Protein AF-A0AAV1K823-F1 (afdb_monomer_lite)

Radius of gyration: 48.51 Å; chains: 1; bounding box: 87×132×98 Å

Sequence (272 aa):
MAAEVGTSPSTMAQLQSVQKVMAMPTVEAAVGQVNAFYIRVKGAHSLLEWALSTAEASVSFAAAKAAPYVSSPLAAGDAKMAAAIDELGRRVPLVNEQPKVIVETTKQAVMSRLSPHINKVFAARAAAGQRVQSLKELSWAKANALLSTAYGQKALHGVDMGASYAMKLLDQYLPPVEPQEQTGEVVSASDDPALHTVQTVGRLSAVAARRVWANLASKINQLRKSDVRRYITALLAAVHLTKMTNEQQEQENESKEPNPAEPAPNANQAPA

Foldseek 3Di:
DDDPPDDDPDFAPPLLLVVVQCLQPVSVVVVVVVVVVVVVQLPPDPVSVVVVVVVVVVVVVVSNVCRVVCRVVSNVVSVVSNVVVVVVCVVCVVRRDDPVVVVVVVVVVCCVVVVVVVVVVVVVVVVVVVVVVVCVVVVQVVLQVQLPDPVNVVVLVVLLVVLVVLVVVCCVPQNDPDDDDDPDDQDDCVPGVVSNSCVSVVVSVVVSVVSVVVSVVVVVVVVVVVVVVVVVVVVVVVVVVVVVVVVVVVVVVVVDDDDDDDDDDDDDDDDD

Organism: NCBI:txid213953

Secondary structure (DSSP, 8-state):
----------SS---HHHHHHHTSHHHHHHHHHHHHHHHHHHTT-HHHHHHHHHHHHHHHHHHHHHHHHHHHHHHHHHHHHHHHHHHHHHH-GGGTS-HHHHHHHHHHHHHHHHHHHHHHHHHHHHHHHHHHHHHHHHHHHHHHHHHTSHHHHHHHHHHHHHHHHHHHHHHHHS--SS------PPPPTTT-HHHHHHHHHHHHHHHHHHHHHHHHHHHHHHHHHHHHHHHHHHHHHHHHHHHHHHHHHHHHHHT-PPPP------------

pLDDT: mean 74.17, std 16.14, range [27.39, 92.81]

InterPro domains:
  IPR004279 Perilipin [PF03036] (14-250)

Structure (mmCIF, N/CA/C/O backbone):
data_AF-A0AAV1K823-F1
#
_entry.id   AF-A0AAV1K823-F1
#
loop_
_atom_site.group_PDB
_atom_site.id
_atom_site.type_symbol
_atom_site.label_atom_id
_atom_site.label_alt_id
_atom_site.label_comp_id
_atom_site.label_asym_id
_atom_site.label_entity_id
_atom_site.label_seq_id
_atom_site.pdbx_PDB_ins_code
_atom_site.Cartn_x
_atom_site.Cartn_y
_atom_site.Cartn_z
_atom_site.occupancy
_atom_site.B_iso_or_equiv
_atom_site.auth_seq_id
_atom_site.auth_comp_id
_atom_site.auth_asym_id
_atom_site.auth_atom_id
_atom_site.pdbx_PDB_model_num
ATOM 1 N N . MET A 1 1 ? -62.533 10.270 37.716 1.00 31.81 1 MET A N 1
ATOM 2 C CA . MET A 1 1 ? -62.181 10.360 39.147 1.00 31.81 1 MET A CA 1
ATOM 3 C C . MET A 1 1 ? -60.815 9.726 39.306 1.00 31.81 1 MET A C 1
ATOM 5 O O . MET A 1 1 ? -60.676 8.542 39.036 1.00 31.81 1 MET A O 1
ATOM 9 N N . ALA A 1 2 ? -59.811 10.559 39.567 1.00 29.69 2 ALA A N 1
ATOM 10 C CA . ALA A 1 2 ? -58.408 10.184 39.658 1.00 29.69 2 ALA A CA 1
ATOM 11 C C . ALA A 1 2 ? -58.138 9.531 41.019 1.00 29.69 2 ALA A C 1
ATOM 13 O O . ALA A 1 2 ? -58.441 10.127 42.050 1.00 29.69 2 ALA A O 1
ATOM 14 N N . ALA A 1 3 ? -57.604 8.312 41.015 1.00 29.36 3 ALA A N 1
ATOM 15 C CA . ALA A 1 3 ? -57.050 7.688 42.207 1.00 29.36 3 ALA A CA 1
ATOM 16 C C . ALA A 1 3 ? -55.550 7.992 42.224 1.00 29.36 3 ALA A C 1
ATOM 18 O O . ALA A 1 3 ? -54.756 7.326 41.563 1.00 29.36 3 ALA A O 1
ATOM 19 N N . GLU A 1 4 ? -55.190 9.057 42.935 1.00 29.31 4 GLU A N 1
ATOM 20 C CA . GLU A 1 4 ? -53.811 9.346 43.299 1.00 29.31 4 GLU A CA 1
ATOM 21 C C . GLU A 1 4 ? -53.321 8.261 44.263 1.00 29.31 4 GLU A C 1
ATOM 23 O O . GLU A 1 4 ? -53.718 8.206 45.427 1.00 29.31 4 GLU A O 1
ATOM 28 N N . VAL A 1 5 ? -52.470 7.362 43.771 1.00 34.75 5 VAL A N 1
ATOM 29 C CA . VAL A 1 5 ? -51.706 6.456 44.629 1.00 34.75 5 VAL A CA 1
ATOM 30 C C . VAL A 1 5 ? -50.485 7.234 45.091 1.00 34.75 5 VAL A C 1
ATOM 32 O O . VAL A 1 5 ? -49.472 7.318 44.398 1.00 34.75 5 VAL A O 1
ATOM 35 N N . GLY A 1 6 ? -50.634 7.857 46.259 1.00 27.39 6 GLY A N 1
ATOM 36 C CA . GLY A 1 6 ? -49.557 8.505 46.984 1.00 27.39 6 GLY A CA 1
ATOM 37 C C . GLY A 1 6 ? -48.389 7.543 47.173 1.00 27.39 6 GLY A C 1
ATOM 38 O O . GLY A 1 6 ? -48.482 6.541 47.879 1.00 27.39 6 GLY A O 1
ATOM 39 N N . THR A 1 7 ? -47.274 7.874 46.534 1.00 35.28 7 THR A N 1
ATOM 40 C CA . THR A 1 7 ? -45.948 7.351 46.838 1.00 35.28 7 THR A CA 1
ATOM 41 C C . THR A 1 7 ? -45.608 7.704 48.281 1.00 35.28 7 THR A C 1
ATOM 43 O O . THR A 1 7 ? -45.303 8.857 48.577 1.00 35.28 7 THR A O 1
ATOM 46 N N . SER A 1 8 ? -45.671 6.730 49.184 1.00 29.55 8 SER A N 1
ATOM 47 C CA . SER A 1 8 ? -45.149 6.836 50.544 1.00 29.55 8 SER A CA 1
ATOM 48 C C . SER A 1 8 ? -43.620 6.663 50.525 1.00 29.55 8 SER A C 1
ATOM 50 O O . SER A 1 8 ? -43.125 5.579 50.212 1.00 29.55 8 SER A O 1
ATOM 52 N N . PRO A 1 9 ? -42.824 7.695 50.867 1.00 40.50 9 PRO A N 1
ATOM 53 C CA . PRO A 1 9 ? -41.376 7.591 50.963 1.00 40.50 9 PRO A CA 1
ATOM 54 C C . PRO A 1 9 ? -41.000 7.254 52.410 1.00 40.50 9 PRO A C 1
ATOM 56 O O . PRO A 1 9 ? -40.507 8.102 53.147 1.00 40.50 9 PRO A O 1
ATOM 59 N N . SER A 1 10 ? -41.316 6.054 52.896 1.00 43.44 10 SER A N 1
ATOM 60 C CA . SER A 1 10 ? -40.960 5.659 54.269 1.00 43.44 10 SER A CA 1
ATOM 61 C C . SER A 1 10 ? -41.015 4.140 54.406 1.00 43.44 10 SER A C 1
ATOM 63 O O . SER A 1 10 ? -42.117 3.609 54.408 1.00 43.44 10 SER A O 1
ATOM 65 N N . THR A 1 11 ? -39.860 3.457 54.492 1.00 38.88 11 THR A N 1
ATOM 66 C CA . THR A 1 11 ? -39.616 2.091 55.068 1.00 38.88 11 THR A CA 1
ATOM 67 C C . THR A 1 11 ? -38.475 1.297 54.403 1.00 38.88 11 THR A C 1
ATOM 69 O O . THR A 1 11 ? -38.389 0.079 54.507 1.00 38.88 11 THR A O 1
ATOM 72 N N . MET A 1 12 ? -37.490 1.974 53.829 1.00 41.66 12 MET A N 1
ATOM 73 C CA . MET A 1 12 ? -36.108 1.502 53.908 1.00 41.66 12 MET A CA 1
ATOM 74 C C . MET A 1 12 ? -35.299 2.721 54.314 1.00 41.66 12 MET A C 1
ATOM 76 O O . MET A 1 12 ? -35.500 3.789 53.738 1.00 41.66 12 MET A O 1
ATOM 80 N N . ALA A 1 13 ? -34.446 2.603 55.332 1.00 46.41 13 ALA A N 1
ATOM 81 C CA . ALA A 1 13 ? -33.392 3.587 55.540 1.00 46.41 13 ALA A CA 1
ATOM 82 C C . ALA A 1 13 ? -32.738 3.804 54.170 1.00 46.41 13 ALA A C 1
ATOM 84 O O . ALA A 1 13 ? -32.242 2.844 53.583 1.00 46.41 13 ALA A O 1
ATOM 85 N N . GLN A 1 14 ? -32.906 4.999 53.601 1.00 52.09 14 GLN A N 1
ATOM 86 C CA . GLN A 1 14 ? -32.512 5.293 52.230 1.00 52.09 14 GLN A CA 1
ATOM 87 C C . GLN A 1 14 ? -31.013 5.049 52.126 1.00 52.09 14 GLN A C 1
ATOM 89 O O . GLN A 1 14 ? -30.214 5.814 52.659 1.00 52.09 14 GLN A O 1
ATOM 94 N N . LEU A 1 15 ? -30.661 3.930 51.500 1.00 61.44 15 LEU A N 1
ATOM 95 C CA . LEU A 1 15 ? -29.287 3.526 51.287 1.00 61.44 15 LEU A CA 1
ATOM 96 C C . LEU A 1 15 ? -28.660 4.566 50.363 1.00 61.44 15 LEU A C 1
ATOM 98 O O . LEU A 1 15 ? -28.998 4.651 49.179 1.00 61.44 15 LEU A O 1
ATOM 102 N N . GLN A 1 16 ? -27.787 5.397 50.921 1.00 63.28 16 GLN A N 1
ATOM 103 C CA . GLN A 1 16 ? -27.105 6.464 50.205 1.00 63.28 16 GLN A CA 1
ATOM 104 C C . GLN A 1 16 ? -26.269 5.891 49.060 1.00 63.28 16 GLN A C 1
ATOM 106 O O . GLN A 1 16 ? -26.138 6.544 48.025 1.00 63.28 16 GLN A O 1
ATOM 111 N N . SER A 1 17 ? -25.755 4.661 49.191 1.00 62.78 17 SER A N 1
ATOM 112 C CA . SER A 1 17 ? -25.052 3.987 48.097 1.00 62.78 17 SER A CA 1
ATOM 113 C C . SER A 1 17 ? -25.981 3.670 46.928 1.00 62.78 17 SER A C 1
ATOM 115 O O . SER A 1 17 ? -25.618 3.926 45.785 1.00 62.78 17 SER A O 1
ATOM 117 N N . VAL A 1 18 ? -27.202 3.198 47.192 1.00 67.38 18 VAL A N 1
ATOM 118 C CA . VAL A 1 18 ? -28.186 2.876 46.149 1.00 67.38 18 VAL A CA 1
ATOM 119 C C . VAL A 1 18 ? -28.669 4.150 45.469 1.00 67.38 18 VAL A C 1
ATOM 121 O O . VAL A 1 18 ? -28.758 4.189 44.248 1.00 67.38 18 VAL A O 1
ATOM 124 N N . GLN A 1 19 ? -28.909 5.221 46.226 1.00 70.94 19 GLN A N 1
ATOM 125 C CA . GLN A 1 19 ? -29.300 6.508 45.652 1.00 70.94 19 GLN A CA 1
ATOM 126 C C . GLN A 1 19 ? -28.187 7.112 44.782 1.00 70.94 19 GLN A C 1
ATOM 128 O O . GLN A 1 19 ? -28.465 7.617 43.697 1.00 70.94 19 GLN A O 1
ATOM 133 N N . LYS A 1 20 ? -26.922 7.006 45.209 1.00 68.25 20 LYS A N 1
ATOM 134 C CA . LYS A 1 20 ? -25.762 7.439 44.414 1.00 68.25 20 LYS A CA 1
ATOM 135 C C . LYS A 1 20 ? -25.540 6.578 43.172 1.00 68.25 20 LYS A C 1
ATOM 137 O O . LYS A 1 20 ? -25.229 7.114 42.116 1.00 68.25 20 LYS A O 1
ATOM 142 N N . VAL A 1 21 ? -25.721 5.264 43.279 1.00 68.25 21 VAL A N 1
ATOM 143 C CA . VAL A 1 21 ? -25.611 4.324 42.153 1.00 68.25 21 VAL A CA 1
ATOM 144 C C . VAL A 1 21 ? -26.723 4.566 41.139 1.00 68.25 21 VAL A C 1
ATOM 146 O O . VAL A 1 21 ? -26.451 4.603 39.949 1.00 68.25 21 VAL A O 1
ATOM 149 N N . MET A 1 22 ? -27.950 4.815 41.592 1.00 65.50 22 MET A N 1
ATOM 150 C CA . MET A 1 22 ? -29.078 5.161 40.721 1.00 65.50 22 MET A CA 1
ATOM 151 C C . MET A 1 22 ? -28.921 6.543 40.076 1.00 65.50 22 MET A C 1
ATOM 153 O O . MET A 1 22 ? -29.434 6.752 38.986 1.00 65.50 22 MET A O 1
ATOM 157 N N . ALA A 1 23 ? -28.185 7.465 40.707 1.00 70.62 23 ALA A N 1
ATOM 158 C CA . ALA A 1 23 ? -27.834 8.760 40.122 1.00 70.62 23 ALA A CA 1
ATOM 159 C C . ALA A 1 23 ? -26.735 8.672 39.042 1.00 70.62 23 ALA A C 1
ATOM 161 O O . ALA A 1 23 ? -26.457 9.670 38.377 1.00 70.62 23 ALA A O 1
ATOM 162 N N . MET A 1 24 ? -26.100 7.506 38.848 1.00 72.56 24 MET A N 1
ATOM 163 C CA . MET A 1 24 ? -25.187 7.292 37.725 1.00 72.56 24 MET A CA 1
ATOM 164 C C . MET A 1 24 ? -25.999 7.081 36.434 1.00 72.56 24 MET A C 1
ATOM 166 O O . MET A 1 24 ? -26.773 6.122 36.364 1.00 72.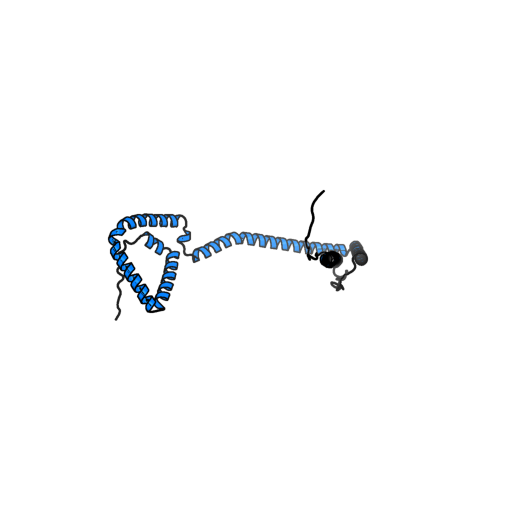56 24 MET A O 1
ATOM 170 N 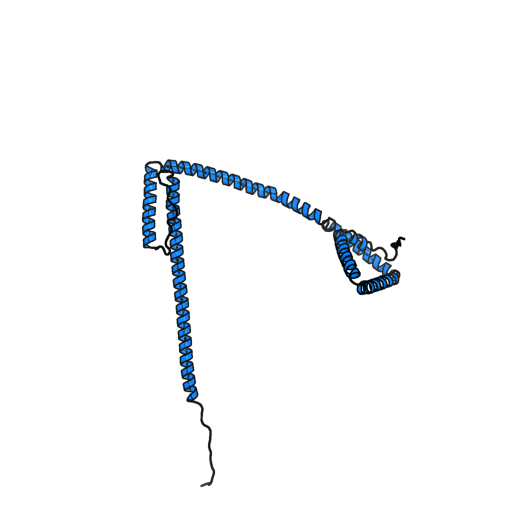N . PRO A 1 25 ? -25.793 7.892 35.375 1.00 71.12 25 PRO A N 1
ATOM 171 C CA . PRO A 1 25 ? -26.618 7.844 34.160 1.00 71.12 25 PRO A CA 1
ATOM 172 C C . PRO A 1 25 ? -26.645 6.476 33.460 1.00 71.12 25 PRO A C 1
ATOM 174 O O . PRO A 1 25 ? -27.624 6.106 32.813 1.00 71.12 25 PRO A O 1
ATOM 177 N N . THR A 1 26 ? -25.566 5.701 33.571 1.00 72.31 26 THR A N 1
ATOM 178 C CA . THR A 1 26 ? -25.460 4.336 33.032 1.00 72.31 26 THR A CA 1
ATOM 179 C C . THR A 1 26 ? -26.336 3.341 33.781 1.00 72.31 26 THR A C 1
ATOM 181 O O . THR A 1 26 ? -26.950 2.472 33.160 1.00 72.31 26 THR A O 1
ATOM 184 N N . VAL A 1 27 ? -26.413 3.469 35.102 1.00 76.94 27 VAL A N 1
ATOM 185 C CA . VAL A 1 27 ? -27.225 2.590 35.943 1.00 76.94 27 VAL A CA 1
ATOM 186 C C . VAL A 1 27 ? -28.695 2.965 35.828 1.00 76.94 27 VAL A C 1
ATOM 188 O O . VAL A 1 27 ? -29.525 2.076 35.674 1.00 76.94 27 VAL A O 1
ATOM 191 N N . GLU A 1 28 ? -29.017 4.258 35.799 1.00 77.88 28 GLU A N 1
ATOM 192 C CA . GLU A 1 28 ? -30.377 4.740 35.551 1.00 77.88 28 GLU A CA 1
ATOM 193 C C . GLU A 1 28 ? -30.926 4.207 34.218 1.00 77.88 28 GLU A C 1
ATOM 195 O O . GLU A 1 28 ? -32.025 3.651 34.165 1.00 77.88 28 GLU A O 1
ATOM 200 N N . ALA A 1 29 ? -30.130 4.284 33.144 1.00 74.62 29 ALA A N 1
ATOM 201 C CA . ALA A 1 29 ? -30.513 3.755 31.838 1.00 74.62 29 ALA A CA 1
ATOM 202 C C . ALA A 1 29 ? -30.709 2.227 31.853 1.00 74.62 29 ALA A C 1
ATOM 204 O O . ALA A 1 29 ? -31.668 1.725 31.262 1.00 74.62 29 ALA A O 1
ATOM 205 N N . ALA A 1 30 ? -29.834 1.484 32.537 1.00 77.12 30 ALA A N 1
ATOM 206 C CA . ALA A 1 30 ? -29.940 0.030 32.652 1.00 77.12 30 ALA A CA 1
ATOM 207 C C . ALA A 1 30 ? -31.171 -0.395 33.470 1.00 77.12 30 ALA A C 1
ATOM 209 O O . ALA A 1 30 ? -31.932 -1.266 33.046 1.00 77.12 30 ALA A O 1
ATOM 210 N N . VAL A 1 31 ? -31.415 0.255 34.609 1.00 80.56 31 VAL A N 1
ATOM 211 C CA . VAL A 1 31 ? -32.584 -0.008 35.456 1.00 80.56 31 VAL A CA 1
ATOM 212 C C . VAL A 1 31 ? -33.872 0.370 34.730 1.00 80.56 31 VAL A C 1
ATOM 214 O O . VAL A 1 31 ? -34.831 -0.399 34.760 1.00 80.56 31 VAL A O 1
ATOM 217 N N . GLY A 1 32 ? -33.889 1.486 33.998 1.00 81.81 32 GLY A N 1
ATOM 218 C CA . GLY A 1 32 ? -35.019 1.875 33.155 1.00 81.81 32 GLY A CA 1
ATOM 219 C C . GLY A 1 32 ? -35.345 0.838 32.075 1.00 81.81 32 GLY A C 1
ATOM 220 O O . GLY A 1 32 ? -36.515 0.513 31.868 1.00 81.81 32 GLY A O 1
ATOM 221 N N . GLN A 1 33 ? -34.330 0.257 31.425 1.00 83.12 33 GLN A N 1
ATOM 222 C CA . GLN A 1 33 ? -34.517 -0.803 30.424 1.00 83.12 33 GLN A CA 1
ATOM 223 C C . GLN A 1 33 ? -35.077 -2.092 31.033 1.00 83.12 33 GLN A C 1
ATOM 225 O O . GLN A 1 33 ? -36.007 -2.682 30.478 1.00 83.12 33 GLN A O 1
ATOM 230 N N . VAL A 1 34 ? -34.546 -2.510 32.185 1.00 82.06 34 VAL A N 1
ATOM 231 C CA . VAL A 1 34 ? -35.026 -3.701 32.898 1.00 82.06 34 VAL A CA 1
ATOM 232 C C . VAL A 1 34 ? -36.450 -3.488 33.406 1.00 82.06 34 VAL A C 1
ATOM 234 O O . VAL A 1 34 ? -37.286 -4.369 33.231 1.00 82.06 34 VAL A O 1
ATOM 237 N N . ASN A 1 35 ? -36.766 -2.310 33.945 1.00 83.19 35 ASN A N 1
ATOM 238 C CA . ASN A 1 35 ? -38.113 -1.969 34.394 1.00 83.19 35 ASN A CA 1
ATOM 239 C C . ASN A 1 35 ? -39.117 -1.951 33.229 1.00 83.19 35 ASN A C 1
ATOM 241 O O . ASN A 1 35 ? -40.206 -2.508 33.335 1.00 83.19 35 ASN A O 1
ATOM 245 N N . ALA A 1 36 ? -38.744 -1.383 32.079 1.00 83.00 36 ALA A N 1
ATOM 246 C CA . ALA A 1 36 ? -39.594 -1.388 30.890 1.00 83.00 36 ALA A CA 1
ATOM 247 C C . ALA A 1 36 ? -39.848 -2.810 30.359 1.00 83.00 36 ALA A C 1
ATOM 249 O O . ALA A 1 36 ? -40.960 -3.127 29.933 1.00 83.00 36 ALA A O 1
ATOM 250 N N . PHE A 1 37 ? -38.834 -3.681 30.393 1.00 85.06 37 PHE A N 1
ATOM 251 C CA . PHE A 1 37 ? -38.991 -5.088 30.027 1.00 85.06 37 PHE A CA 1
ATOM 252 C C . PHE A 1 37 ? -39.869 -5.835 31.033 1.00 85.06 37 PHE A C 1
ATOM 254 O O . PHE A 1 37 ? -40.771 -6.569 30.639 1.00 85.06 37 PHE A O 1
ATOM 261 N N . TYR A 1 38 ? -39.655 -5.591 32.322 1.00 83.94 38 TYR A N 1
ATOM 262 C CA . TYR A 1 38 ? -40.430 -6.178 33.402 1.00 83.94 38 TYR A CA 1
ATOM 263 C C . TYR A 1 38 ? -41.916 -5.811 33.311 1.00 83.94 38 TYR A C 1
ATOM 265 O O . TYR A 1 38 ? -42.761 -6.703 33.299 1.00 83.94 38 TYR A O 1
ATOM 273 N N . ILE A 1 39 ? -42.242 -4.525 33.136 1.00 83.44 39 ILE A N 1
ATOM 274 C CA . ILE A 1 39 ? -43.623 -4.053 32.941 1.00 83.44 39 ILE A CA 1
ATOM 275 C C . ILE A 1 39 ? -44.243 -4.688 31.689 1.00 83.44 39 ILE A C 1
ATOM 277 O O . ILE A 1 39 ? -45.403 -5.097 31.716 1.00 83.44 39 ILE A O 1
ATOM 281 N N . ARG A 1 40 ? -43.471 -4.839 30.604 1.00 85.94 40 ARG A N 1
ATOM 282 C CA . ARG A 1 40 ? -43.940 -5.490 29.371 1.00 85.94 40 ARG A CA 1
ATOM 283 C C . ARG A 1 40 ? -44.261 -6.974 29.576 1.00 85.94 40 ARG A C 1
ATOM 285 O O . ARG A 1 40 ? -45.266 -7.441 29.055 1.00 85.94 40 ARG A O 1
ATOM 292 N N . VAL A 1 41 ? -43.428 -7.704 30.319 1.00 84.69 41 VAL A N 1
ATOM 293 C CA . VAL A 1 41 ? -43.645 -9.130 30.626 1.00 84.69 41 VAL A CA 1
ATOM 294 C C . VAL A 1 41 ? -44.814 -9.309 31.595 1.00 84.69 41 VAL A C 1
ATOM 296 O O . VAL A 1 41 ? -45.655 -10.179 31.384 1.00 84.69 41 VAL A O 1
ATOM 299 N N . LYS A 1 42 ? -44.908 -8.453 32.617 1.00 84.19 42 LYS A N 1
ATOM 300 C CA . LYS A 1 42 ? -46.007 -8.456 33.587 1.00 84.19 42 LYS A CA 1
ATOM 301 C C . LYS A 1 42 ? -47.353 -8.160 32.916 1.00 84.19 42 LYS A C 1
ATOM 303 O O . LYS A 1 42 ? -48.324 -8.846 33.203 1.00 84.19 42 LYS A O 1
ATOM 308 N N . GLY A 1 43 ? -47.398 -7.208 31.980 1.00 79.12 43 GLY A N 1
ATOM 309 C CA . GLY A 1 43 ? -48.614 -6.818 31.255 1.00 79.12 43 GLY A CA 1
ATOM 310 C C . GLY A 1 43 ? -49.017 -7.721 30.079 1.00 79.12 43 GLY A C 1
ATOM 311 O O . GLY A 1 43 ? -50.031 -7.453 29.442 1.00 79.12 43 GLY A O 1
ATOM 312 N N . ALA A 1 44 ? -48.249 -8.768 29.755 1.00 83.44 44 ALA A N 1
ATOM 313 C CA . ALA A 1 44 ? -48.546 -9.642 28.615 1.00 83.44 44 ALA A CA 1
ATOM 314 C C . ALA A 1 44 ? -49.671 -10.658 28.899 1.00 83.44 44 ALA A C 1
ATOM 316 O O . ALA A 1 44 ? -50.418 -11.017 27.989 1.00 83.44 44 ALA A O 1
ATOM 317 N N . HIS A 1 45 ? -49.809 -11.120 30.148 1.00 83.50 45 HIS A N 1
ATOM 318 C CA . HIS A 1 45 ? -50.830 -12.093 30.551 1.00 83.50 45 HIS A CA 1
ATOM 319 C C . HIS A 1 45 ? -51.344 -11.814 31.971 1.00 83.50 45 HIS A C 1
ATOM 321 O O . HIS A 1 45 ? -50.550 -11.639 32.892 1.00 83.50 45 HIS A O 1
ATOM 327 N N . SER A 1 46 ? -52.663 -11.886 32.177 1.00 84.31 46 SER A N 1
ATOM 328 C CA . SER A 1 46 ? -53.314 -11.624 33.476 1.00 84.31 46 SER A CA 1
ATOM 329 C C . SER A 1 46 ? -52.874 -12.571 34.604 1.00 84.31 46 SER A C 1
ATOM 331 O O . SER A 1 46 ? -52.839 -12.181 35.769 1.00 84.31 46 SER A O 1
ATOM 333 N N . LEU A 1 47 ? -52.486 -13.810 34.275 1.00 85.12 47 LEU A N 1
ATOM 334 C CA . LEU A 1 47 ? -51.926 -14.765 35.241 1.00 85.12 47 LEU A CA 1
ATOM 335 C C . LEU A 1 47 ? -50.514 -14.374 35.704 1.00 85.12 47 LEU A C 1
ATOM 337 O O . LEU A 1 47 ? -50.196 -14.523 36.883 1.00 85.12 47 LEU A O 1
ATOM 341 N N . LEU A 1 48 ? -49.674 -13.863 34.793 1.00 83.94 48 LEU A N 1
ATOM 342 C CA . LEU A 1 48 ? -48.335 -13.367 35.128 1.00 83.94 48 LEU A CA 1
ATOM 343 C C . LEU A 1 48 ? -48.427 -12.084 35.945 1.00 83.94 48 LEU A C 1
ATOM 345 O O . LEU A 1 48 ? -47.697 -11.945 36.920 1.00 83.94 48 LEU A O 1
ATOM 349 N N . GLU A 1 49 ? -49.352 -11.191 35.596 1.00 88.75 49 GLU A N 1
ATOM 350 C CA . GLU A 1 49 ? -49.636 -9.989 36.373 1.00 88.75 49 GLU A CA 1
ATOM 351 C C . GLU A 1 49 ? -50.018 -10.333 37.814 1.00 88.75 49 GLU A C 1
ATOM 353 O O . GLU A 1 49 ? -49.421 -9.795 38.746 1.00 88.75 49 GLU A O 1
ATOM 358 N N . TRP A 1 50 ? -50.935 -11.286 38.009 1.00 88.94 50 TRP A N 1
ATOM 359 C CA . TRP A 1 50 ? -51.336 -11.740 39.340 1.00 88.94 50 TRP A CA 1
ATOM 360 C C . TRP A 1 50 ? -50.182 -12.396 40.111 1.00 88.94 50 TRP A C 1
ATOM 362 O O . TRP A 1 50 ? -49.944 -12.047 41.269 1.00 88.94 50 TRP A O 1
ATOM 372 N N . ALA A 1 51 ? -49.432 -13.309 39.484 1.00 89.12 51 ALA A N 1
ATOM 373 C CA . ALA A 1 51 ? -48.332 -14.019 40.138 1.00 89.12 51 ALA A CA 1
ATOM 374 C C . ALA A 1 51 ? -47.180 -13.073 40.524 1.00 89.12 51 ALA A C 1
ATOM 376 O O . ALA A 1 51 ? -46.731 -13.096 41.671 1.00 89.12 51 ALA A O 1
ATOM 377 N N . LEU A 1 52 ? -46.738 -12.200 39.608 1.00 85.81 52 LEU A N 1
ATOM 378 C CA . LEU A 1 52 ? -45.698 -11.200 39.885 1.00 85.81 52 LEU A CA 1
ATOM 379 C C . LEU A 1 52 ? -46.187 -10.144 40.875 1.00 85.81 52 LEU A C 1
ATOM 381 O O . LEU A 1 52 ? -45.432 -9.771 41.763 1.00 85.81 52 LEU A O 1
ATOM 385 N N . SER A 1 53 ? -47.440 -9.687 40.783 1.00 86.12 53 SER A N 1
ATOM 386 C CA . SER A 1 53 ? -47.985 -8.725 41.748 1.00 86.12 53 SER A CA 1
ATOM 387 C C . SER A 1 53 ? -48.108 -9.326 43.150 1.00 86.12 53 SER A C 1
ATOM 389 O O . SER A 1 53 ? -47.872 -8.633 44.136 1.00 86.12 53 SER A O 1
ATOM 391 N N . THR A 1 54 ? -48.438 -10.614 43.258 1.00 88.88 54 THR A N 1
ATOM 392 C CA . THR A 1 54 ? -48.483 -11.324 44.545 1.00 88.88 54 THR A CA 1
ATOM 393 C C . THR A 1 54 ? -47.073 -11.545 45.094 1.00 88.88 54 THR A C 1
ATOM 395 O O . THR A 1 54 ? -46.841 -11.372 46.291 1.00 88.88 54 THR A O 1
ATOM 398 N N . ALA A 1 55 ? -46.103 -11.854 44.229 1.00 88.12 55 ALA A N 1
ATOM 399 C CA . ALA A 1 55 ? -44.700 -11.951 44.614 1.00 88.12 55 ALA A CA 1
ATOM 400 C C . ALA A 1 55 ? -44.152 -10.595 45.095 1.00 88.12 55 ALA A C 1
ATOM 402 O O . ALA A 1 55 ? -43.587 -10.525 46.184 1.00 88.12 55 ALA A O 1
ATOM 403 N N . GLU A 1 56 ? -44.392 -9.505 44.361 1.00 88.25 56 GLU A N 1
ATOM 404 C CA . GLU A 1 56 ? -44.050 -8.134 44.768 1.00 88.25 56 GLU A CA 1
ATOM 405 C C . GLU A 1 56 ? -44.691 -7.757 46.111 1.00 88.25 56 GLU A C 1
ATOM 407 O O . GLU A 1 56 ? -44.021 -7.201 46.985 1.00 88.25 56 GLU A O 1
ATOM 412 N N . ALA A 1 57 ? -45.967 -8.098 46.317 1.00 85.31 57 ALA A N 1
ATOM 413 C CA . ALA A 1 57 ? -46.664 -7.876 47.582 1.00 85.31 57 ALA A CA 1
ATOM 414 C C . ALA A 1 57 ? -46.033 -8.683 48.731 1.00 85.31 57 ALA A C 1
ATOM 416 O O . ALA A 1 57 ? -45.844 -8.163 49.828 1.00 85.31 57 ALA A O 1
ATOM 417 N N . SER A 1 58 ? -45.637 -9.935 48.481 1.00 85.25 58 SER A N 1
ATOM 418 C CA . SER A 1 58 ? -44.967 -10.768 49.488 1.00 85.25 58 SER A CA 1
ATOM 419 C C . SER A 1 58 ? -43.572 -10.246 49.851 1.00 85.25 58 SER A C 1
ATOM 421 O O . SER A 1 58 ? -43.200 -10.247 51.024 1.00 85.25 58 SER A O 1
ATOM 423 N N . VAL A 1 59 ? -42.825 -9.734 48.867 1.00 85.31 59 VAL A N 1
ATOM 424 C CA . VAL A 1 59 ? -41.488 -9.162 49.054 1.00 85.31 59 VAL A CA 1
ATOM 425 C C . VAL A 1 59 ? -41.572 -7.823 49.778 1.00 85.31 59 VAL A C 1
ATOM 427 O O . VAL A 1 59 ? -40.833 -7.612 50.735 1.00 85.31 59 VAL A O 1
ATOM 430 N N . SER A 1 60 ? -42.486 -6.936 49.380 1.00 81.75 60 SER A N 1
ATOM 431 C CA . SER A 1 60 ? -42.700 -5.649 50.060 1.00 81.75 60 SER A CA 1
ATOM 432 C C . SER A 1 60 ? -43.182 -5.839 51.500 1.00 81.75 60 SER A C 1
ATOM 434 O O . SER A 1 60 ? -42.698 -5.159 52.403 1.00 81.75 60 SER A O 1
ATOM 436 N N . PHE A 1 61 ? -44.046 -6.826 51.752 1.00 82.50 61 PHE A N 1
ATOM 437 C CA . PHE A 1 61 ? -44.483 -7.178 53.102 1.00 82.50 61 PHE A CA 1
ATOM 438 C C . PHE A 1 61 ? -43.350 -7.768 53.957 1.00 82.50 61 PHE A C 1
ATOM 440 O O . PHE A 1 61 ? -43.160 -7.367 55.108 1.00 82.50 61 PHE A O 1
ATOM 447 N N . ALA A 1 62 ? -42.556 -8.689 53.401 1.00 83.88 62 ALA A N 1
ATOM 448 C CA . ALA A 1 62 ? -41.388 -9.248 54.080 1.00 83.88 62 ALA A CA 1
ATOM 449 C C . ALA A 1 62 ? -40.328 -8.172 54.370 1.00 83.88 62 ALA A C 1
ATOM 451 O O . ALA A 1 62 ? -39.772 -8.139 55.468 1.00 83.88 62 ALA A O 1
ATOM 452 N N . ALA A 1 63 ? -40.100 -7.255 53.427 1.00 80.44 63 ALA A N 1
ATOM 453 C CA . ALA A 1 63 ? -39.197 -6.122 53.590 1.00 80.44 63 ALA A CA 1
ATOM 454 C C . ALA A 1 63 ? -39.676 -5.168 54.694 1.00 80.44 63 ALA A C 1
ATOM 456 O O . ALA A 1 63 ? -38.886 -4.812 55.566 1.00 80.44 63 ALA A O 1
ATOM 457 N N . ALA A 1 64 ? -40.970 -4.832 54.731 1.00 77.31 64 ALA A N 1
ATOM 458 C CA . ALA A 1 64 ? -41.553 -4.000 55.785 1.00 77.31 64 ALA A CA 1
ATOM 459 C C . ALA A 1 64 ? -41.425 -4.646 57.176 1.00 77.31 64 ALA A C 1
ATOM 461 O O . ALA A 1 64 ? -41.145 -3.963 58.161 1.00 77.31 64 ALA A O 1
ATOM 462 N N . LYS A 1 65 ? -41.571 -5.975 57.261 1.00 80.06 65 LYS A N 1
ATOM 463 C CA . LYS A 1 65 ? -41.437 -6.733 58.515 1.00 80.06 65 LYS A CA 1
ATOM 464 C C . LYS A 1 65 ? -39.981 -6.899 58.968 1.00 80.06 65 LYS A C 1
ATOM 466 O O . LYS A 1 65 ? -39.719 -6.946 60.168 1.00 80.06 65 LYS A O 1
ATOM 471 N N . ALA A 1 66 ? -39.037 -6.975 58.031 1.00 73.25 66 ALA A N 1
ATOM 472 C CA . ALA A 1 66 ? -37.607 -7.084 58.317 1.00 73.25 66 ALA A CA 1
ATOM 473 C C . ALA A 1 66 ? -36.942 -5.724 58.599 1.00 73.25 66 ALA A C 1
ATOM 475 O O . ALA A 1 66 ? -35.946 -5.676 59.320 1.00 73.25 66 ALA 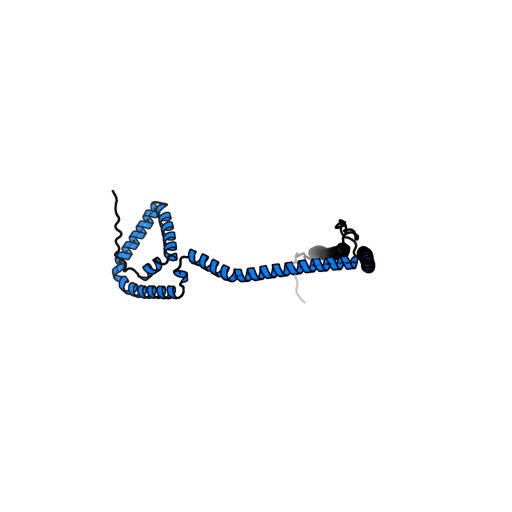A O 1
ATOM 476 N N . ALA A 1 67 ? -37.506 -4.619 58.097 1.00 68.62 67 ALA A N 1
ATOM 477 C CA . ALA A 1 67 ? -36.957 -3.265 58.197 1.00 68.62 67 ALA A CA 1
ATOM 478 C C . ALA A 1 67 ? -36.371 -2.871 59.575 1.00 68.62 67 ALA A C 1
ATOM 480 O O . ALA A 1 67 ? -35.251 -2.350 59.598 1.00 68.62 67 ALA A O 1
ATOM 481 N N . PRO A 1 68 ? -37.030 -3.122 60.727 1.00 70.38 68 PRO A N 1
ATOM 482 C CA . PRO A 1 68 ? -36.488 -2.698 62.020 1.00 70.38 68 PRO A CA 1
ATOM 483 C C . PRO A 1 68 ? -35.275 -3.518 62.492 1.00 70.38 68 PRO A C 1
ATOM 485 O O . PRO A 1 68 ? -34.495 -3.019 63.296 1.00 70.38 68 PRO A O 1
ATOM 488 N N . TYR A 1 69 ? -35.079 -4.742 61.990 1.00 68.75 69 TYR A N 1
ATOM 489 C CA . TYR A 1 69 ? -34.011 -5.641 62.449 1.00 68.75 69 TYR A CA 1
ATOM 490 C C . TYR A 1 69 ? -32.716 -5.514 61.643 1.00 68.75 69 TYR A C 1
ATOM 492 O O . TYR A 1 69 ? -31.638 -5.783 62.168 1.00 68.75 69 TYR A O 1
ATOM 500 N N . VAL A 1 70 ? -32.804 -5.099 60.375 1.00 68.12 70 VAL A N 1
ATOM 501 C CA . VAL A 1 70 ? -31.641 -5.051 59.468 1.00 68.12 70 VAL A CA 1
ATOM 502 C C . VAL A 1 70 ? -31.110 -3.633 59.243 1.00 68.12 70 VAL A C 1
ATOM 504 O O . VAL A 1 70 ? -30.011 -3.474 58.723 1.00 68.12 70 VAL A O 1
ATOM 507 N N . SER A 1 71 ? -31.839 -2.593 59.657 1.00 66.31 71 SER A N 1
ATOM 508 C CA . SER A 1 71 ? -31.501 -1.187 59.378 1.00 66.31 71 SER A CA 1
ATOM 509 C C . SER A 1 71 ? -30.137 -0.742 59.928 1.00 66.31 71 SER A C 1
ATOM 511 O O . SER A 1 71 ? -29.412 -0.026 59.242 1.00 66.31 71 SER A O 1
ATOM 513 N N . SER A 1 72 ? -29.753 -1.197 61.125 1.00 65.31 72 SER A N 1
ATOM 514 C CA . SER A 1 72 ? -28.493 -0.812 61.784 1.00 65.31 72 SER A CA 1
ATOM 515 C C . SER A 1 72 ? -27.227 -1.382 61.106 1.00 65.31 72 SER A C 1
ATOM 517 O O . SER A 1 72 ? -26.364 -0.596 60.702 1.00 65.31 72 SER A O 1
ATOM 519 N N . PRO A 1 73 ? -27.090 -2.710 60.886 1.00 72.12 73 PRO A N 1
ATOM 520 C CA . PRO A 1 73 ? -25.927 -3.255 60.175 1.00 72.12 73 PRO A CA 1
ATOM 521 C C . PRO A 1 73 ? -25.899 -2.862 58.690 1.00 72.12 73 PRO A C 1
ATOM 523 O O . PRO A 1 73 ? -24.821 -2.697 58.116 1.00 72.12 73 PRO A O 1
ATOM 526 N N . LEU A 1 74 ? -27.067 -2.666 58.071 1.00 70.44 74 LEU A N 1
ATOM 527 C CA . LEU A 1 74 ? -27.172 -2.272 56.670 1.00 70.44 74 LEU A CA 1
ATOM 528 C C . LEU A 1 74 ? -26.709 -0.825 56.445 1.00 70.44 74 LEU A C 1
ATOM 530 O O . LEU A 1 74 ? -26.004 -0.574 55.474 1.00 70.44 74 LEU A O 1
ATOM 534 N N . ALA A 1 75 ? -26.999 0.099 57.367 1.00 70.06 75 ALA A N 1
ATOM 535 C CA . ALA A 1 75 ? -26.520 1.482 57.292 1.00 70.06 75 ALA A CA 1
ATOM 536 C C . ALA A 1 75 ? -24.985 1.590 57.398 1.00 70.06 75 ALA A C 1
ATOM 538 O O . ALA A 1 75 ? -24.361 2.382 56.692 1.00 70.06 75 ALA A O 1
ATOM 539 N N . ALA A 1 76 ? -24.349 0.761 58.234 1.00 73.19 76 ALA A N 1
ATOM 540 C CA . ALA A 1 76 ? -22.889 0.729 58.351 1.00 73.19 76 ALA A CA 1
ATOM 541 C C . ALA A 1 76 ? -22.205 0.156 57.093 1.00 73.19 76 ALA A C 1
ATOM 543 O O . ALA A 1 76 ? -21.125 0.611 56.706 1.00 73.19 76 ALA A O 1
ATOM 544 N N . GLY A 1 77 ? -22.823 -0.840 56.448 1.00 74.75 77 GLY A N 1
ATOM 545 C CA . GLY A 1 77 ? -22.371 -1.367 55.157 1.00 74.75 77 GLY A CA 1
ATOM 546 C C . GLY A 1 77 ? -22.571 -0.368 54.015 1.00 74.75 77 GLY A C 1
ATOM 547 O O . GLY A 1 77 ? -21.670 -0.163 53.203 1.00 74.75 77 GLY A O 1
ATOM 548 N N . ASP A 1 78 ? -23.714 0.311 54.006 1.00 76.31 78 ASP A N 1
ATOM 549 C CA . ASP A 1 78 ? -24.079 1.325 53.020 1.00 76.31 78 ASP A CA 1
ATOM 550 C C . ASP A 1 78 ? -23.131 2.528 53.026 1.00 76.31 78 ASP A C 1
ATOM 552 O O . ASP A 1 78 ? -22.673 2.952 51.967 1.00 76.31 78 ASP A O 1
ATOM 556 N N . ALA A 1 79 ? -22.731 3.007 54.208 1.00 74.88 79 ALA A N 1
ATOM 557 C CA . ALA A 1 79 ? -21.749 4.083 54.335 1.00 74.88 79 ALA A CA 1
ATOM 558 C C . ALA A 1 79 ? -20.384 3.709 53.722 1.00 74.88 79 ALA A C 1
ATOM 560 O O . ALA A 1 79 ? -19.743 4.531 53.064 1.00 74.88 79 ALA A O 1
ATOM 561 N N . LYS A 1 80 ? -19.945 2.450 53.880 1.00 77.25 80 LYS A N 1
ATOM 562 C CA . LYS A 1 80 ? -18.705 1.952 53.257 1.00 77.25 80 LYS A CA 1
ATOM 563 C C . LYS A 1 80 ? -18.839 1.833 51.743 1.00 77.25 80 LYS A C 1
ATOM 565 O O . LYS A 1 80 ? -17.900 2.159 51.022 1.00 77.25 80 LYS A O 1
ATOM 570 N N . MET A 1 81 ? -19.995 1.385 51.262 1.00 74.56 81 MET A N 1
ATOM 571 C CA . MET A 1 81 ? -20.257 1.264 49.832 1.00 74.56 81 MET A CA 1
ATOM 572 C C . MET A 1 81 ? -20.353 2.640 49.166 1.00 74.56 81 MET A C 1
ATOM 574 O O . MET A 1 81 ? -19.749 2.844 48.118 1.00 74.56 81 MET A O 1
ATOM 578 N N . ALA A 1 82 ? -21.006 3.613 49.805 1.00 76.25 82 ALA A N 1
ATOM 579 C CA . ALA A 1 82 ? -21.059 4.998 49.345 1.00 76.25 82 ALA A CA 1
ATOM 580 C C . ALA A 1 82 ? -19.658 5.631 49.257 1.00 76.25 82 ALA A C 1
ATOM 582 O O . ALA A 1 82 ? -19.341 6.26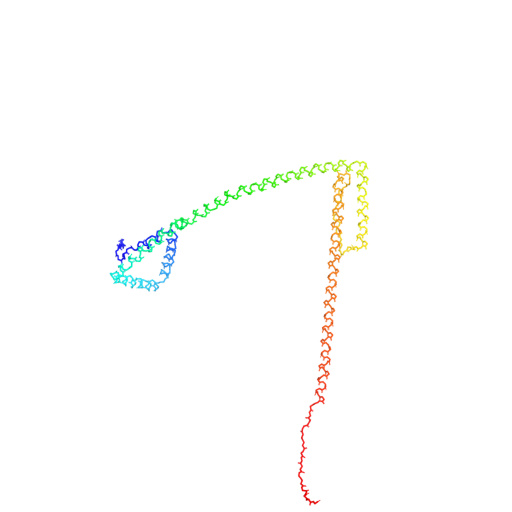0 48.250 1.00 76.25 82 ALA A O 1
ATOM 583 N N . ALA A 1 83 ? -18.791 5.399 50.250 1.00 77.62 83 ALA A N 1
ATOM 584 C CA . ALA A 1 83 ? -17.399 5.851 50.206 1.00 77.62 83 ALA A CA 1
ATOM 585 C C . ALA A 1 83 ? -16.583 5.155 49.098 1.00 77.62 83 ALA A C 1
ATOM 587 O O . ALA A 1 83 ? -15.755 5.786 48.441 1.00 77.62 83 ALA A O 1
ATOM 588 N N . ALA A 1 84 ? -16.830 3.864 48.853 1.00 75.75 84 ALA A N 1
ATOM 589 C CA . ALA A 1 84 ? -16.195 3.129 47.760 1.00 75.75 84 ALA A CA 1
ATOM 590 C C . ALA A 1 84 ? -16.635 3.649 46.380 1.00 75.75 84 ALA A C 1
ATOM 592 O O . ALA A 1 84 ? -15.815 3.735 45.468 1.00 75.75 84 ALA A O 1
ATOM 593 N N . ILE A 1 85 ? -17.905 4.033 46.236 1.00 75.56 85 ILE A N 1
ATOM 594 C CA . ILE A 1 85 ? -18.445 4.653 45.021 1.00 75.56 85 ILE A CA 1
ATOM 595 C C . ILE A 1 85 ? -17.834 6.043 44.797 1.00 75.56 85 ILE A C 1
ATOM 597 O O . ILE A 1 85 ? -17.473 6.367 43.667 1.00 75.56 85 ILE A O 1
ATOM 601 N N . ASP A 1 86 ? -17.646 6.838 45.854 1.00 75.00 86 ASP A N 1
ATOM 602 C CA . ASP A 1 86 ? -16.988 8.148 45.753 1.00 75.00 86 ASP A CA 1
ATOM 603 C C . ASP A 1 86 ? -15.512 8.014 45.326 1.00 75.00 86 ASP A C 1
ATOM 605 O O . ASP A 1 86 ? -15.049 8.734 44.436 1.00 75.00 86 ASP A O 1
ATOM 609 N N . GLU A 1 87 ? -14.771 7.048 45.883 1.00 78.19 87 GLU A N 1
ATOM 610 C CA . GLU A 1 87 ? -13.387 6.778 45.458 1.00 78.19 87 GLU A CA 1
ATOM 611 C C . GLU A 1 87 ? -13.327 6.218 44.026 1.00 78.19 87 GLU A C 1
ATOM 613 O O . GLU A 1 87 ? -12.405 6.543 43.272 1.00 78.19 87 GLU A O 1
ATOM 618 N N . LEU A 1 88 ? -14.325 5.431 43.608 1.00 73.56 88 LEU A N 1
ATOM 619 C CA . LEU A 1 88 ? -14.444 4.956 42.229 1.00 73.56 88 LEU A CA 1
ATOM 620 C C . LEU A 1 88 ? -14.703 6.116 41.258 1.00 73.56 88 LEU A C 1
ATOM 622 O O . LEU A 1 88 ? -14.049 6.186 40.217 1.00 73.56 88 LEU A O 1
ATOM 626 N N . GLY A 1 89 ? -15.577 7.058 41.620 1.00 67.44 89 GLY A N 1
ATOM 627 C CA . GLY A 1 89 ? -15.833 8.269 40.838 1.00 67.44 89 GLY A CA 1
ATOM 628 C C . GLY A 1 89 ? -14.592 9.155 40.692 1.00 67.44 89 GLY A C 1
ATOM 629 O O . GLY A 1 89 ? -14.357 9.723 39.626 1.00 67.44 89 GLY A O 1
ATOM 630 N N . ARG A 1 90 ? -13.740 9.218 41.725 1.00 70.06 90 ARG A N 1
ATOM 631 C CA . ARG A 1 90 ? -12.463 9.950 41.681 1.00 70.06 90 ARG A CA 1
ATOM 632 C C . ARG A 1 90 ? -11.416 9.265 40.797 1.00 70.06 90 ARG A C 1
ATOM 634 O O . ARG A 1 90 ? -10.637 9.945 40.132 1.00 70.06 90 ARG A O 1
ATOM 641 N N . ARG A 1 91 ? -11.361 7.928 40.806 1.00 66.12 91 ARG A N 1
ATOM 642 C CA . ARG A 1 91 ? -10.381 7.145 40.028 1.00 66.12 91 ARG A CA 1
ATOM 643 C C . ARG A 1 91 ? -10.780 6.950 38.571 1.00 66.12 91 ARG A C 1
ATOM 645 O O . ARG A 1 91 ? -9.900 6.823 37.725 1.00 66.12 91 ARG A O 1
ATOM 652 N N . VAL A 1 92 ? -12.078 6.922 38.279 1.00 63.59 92 VAL A N 1
ATOM 653 C CA . VAL A 1 92 ? -12.611 6.694 36.934 1.00 63.59 92 VAL A CA 1
ATOM 654 C C . VAL A 1 92 ? -13.702 7.733 36.636 1.00 63.59 92 VAL A C 1
ATOM 656 O O . VAL A 1 92 ? -14.889 7.407 36.651 1.00 63.59 92 VAL A O 1
ATOM 659 N N . PRO A 1 93 ? -13.325 8.988 36.310 1.00 61.66 93 PRO A N 1
ATOM 660 C CA . PRO A 1 93 ? -14.288 10.046 35.973 1.00 61.66 93 PRO A CA 1
ATOM 661 C C . PRO A 1 93 ? -15.125 9.711 34.727 1.00 61.66 93 PRO A C 1
ATOM 663 O O . PRO A 1 93 ? -16.217 10.240 34.546 1.00 61.66 93 PRO A O 1
ATOM 666 N N . LEU A 1 94 ? -14.651 8.758 33.916 1.00 57.41 94 LEU A N 1
ATOM 667 C CA . LEU A 1 94 ? -15.342 8.191 32.758 1.00 57.41 94 LEU A CA 1
ATOM 668 C C . LEU A 1 94 ? -16.697 7.539 33.105 1.00 57.41 94 LEU A C 1
ATOM 670 O O . LEU A 1 94 ? -17.533 7.381 32.226 1.00 57.41 94 LEU A O 1
ATOM 674 N N . VAL A 1 95 ? -16.911 7.147 34.368 1.00 62.28 95 VAL A N 1
ATOM 675 C CA . VAL A 1 95 ? -18.170 6.545 34.848 1.00 62.28 95 VAL A CA 1
ATOM 676 C C . VAL A 1 95 ? -19.243 7.605 35.139 1.00 62.28 95 VAL A C 1
ATOM 678 O O . VAL A 1 95 ? -20.430 7.294 35.076 1.00 62.28 95 VAL A O 1
ATOM 681 N N . ASN A 1 96 ? -18.845 8.855 35.405 1.00 61.81 96 ASN A N 1
ATOM 682 C CA . ASN A 1 96 ? -19.768 9.957 35.705 1.00 61.81 96 ASN A CA 1
ATOM 683 C C . ASN A 1 96 ? -20.219 10.736 34.459 1.00 61.81 96 ASN A C 1
ATOM 685 O O . ASN A 1 96 ? -21.213 11.458 34.522 1.00 61.81 96 ASN A O 1
ATOM 689 N N . GLU A 1 97 ? -19.512 10.618 33.331 1.00 61.88 97 GLU A N 1
ATOM 690 C CA . GLU A 1 97 ? -19.884 11.311 32.096 1.00 61.88 97 GLU A CA 1
ATOM 691 C C . GLU A 1 97 ? -20.854 10.495 31.232 1.00 61.88 97 GLU A C 1
ATOM 693 O O . GLU A 1 97 ? -20.826 9.265 31.188 1.00 61.88 97 GLU A O 1
ATOM 698 N N . GLN A 1 98 ? -21.729 11.191 30.497 1.00 60.47 98 GLN A N 1
ATOM 699 C CA . GLN A 1 98 ? -22.657 10.527 29.586 1.00 60.47 98 GLN A CA 1
ATOM 700 C C . GLN A 1 98 ? -21.887 9.841 28.440 1.00 60.47 98 GLN A C 1
ATOM 702 O O . GLN A 1 98 ? -21.071 10.496 27.781 1.00 60.47 98 GLN A O 1
ATOM 707 N N . PRO A 1 99 ? -22.208 8.575 28.098 1.00 60.78 99 PRO A N 1
ATOM 708 C CA . PRO A 1 99 ? -21.505 7.801 27.066 1.00 60.78 99 PRO A CA 1
ATOM 709 C C . PRO A 1 99 ? -21.359 8.510 25.711 1.00 60.78 99 PRO A C 1
ATOM 711 O O . PRO A 1 99 ? -20.382 8.302 24.997 1.00 60.78 99 PRO A O 1
ATOM 714 N N . LYS A 1 100 ? -22.313 9.380 25.355 1.00 62.06 100 LYS A N 1
ATOM 715 C CA . LYS A 1 100 ? -22.312 10.133 24.091 1.00 62.06 100 LYS A CA 1
ATOM 716 C C . LYS A 1 100 ? -21.240 11.226 24.038 1.00 62.06 100 LYS A C 1
ATOM 718 O O . LYS A 1 100 ? -20.665 11.455 22.980 1.00 62.06 100 LYS A O 1
ATOM 723 N N . VAL A 1 101 ? -20.955 11.877 25.166 1.00 65.75 101 VAL A N 1
ATOM 724 C CA . VAL A 1 101 ? -19.956 12.954 25.239 1.00 65.75 101 VAL A CA 1
ATOM 725 C C . VAL A 1 101 ? -18.546 12.366 25.183 1.00 65.75 101 VAL A C 1
ATOM 727 O O . VAL A 1 101 ? -17.694 12.907 24.488 1.00 65.75 101 VAL A O 1
ATOM 730 N N . ILE A 1 102 ? -18.330 11.200 25.800 1.00 62.91 102 ILE A N 1
ATOM 731 C CA . ILE A 1 102 ? -17.041 10.489 25.808 1.00 62.91 102 ILE A CA 1
ATOM 732 C C . ILE A 1 102 ? -16.612 10.074 24.394 1.00 62.91 102 ILE A C 1
ATOM 734 O O . ILE A 1 102 ? -15.441 10.193 24.033 1.00 62.91 102 ILE A O 1
ATOM 738 N N . VAL A 1 103 ? -17.546 9.590 23.570 1.00 69.69 103 VAL A N 1
ATOM 739 C CA . VAL A 1 103 ? -17.232 9.165 22.197 1.00 69.69 103 VAL A CA 1
ATOM 740 C C . VAL A 1 103 ? -16.833 10.360 21.333 1.00 69.69 103 VAL A C 1
ATOM 742 O O . VAL A 1 103 ? -15.829 10.285 20.624 1.00 69.69 103 VAL A O 1
ATOM 745 N N . GLU A 1 104 ? -17.563 11.473 21.417 1.00 76.12 104 GLU A N 1
ATOM 746 C CA . GLU A 1 104 ? -17.264 12.667 20.620 1.00 76.12 104 GLU A CA 1
ATOM 747 C C . GLU A 1 104 ? -15.976 13.367 21.076 1.00 76.12 104 GLU A C 1
ATOM 749 O O . GLU A 1 104 ? -15.137 13.708 20.241 1.00 76.12 104 GLU A O 1
ATOM 754 N N . THR A 1 105 ? -15.731 13.494 22.385 1.00 71.00 105 THR A N 1
ATOM 755 C CA . THR A 1 105 ? -14.475 14.073 22.895 1.00 71.00 105 THR A CA 1
ATOM 756 C C . THR A 1 105 ? -13.269 13.204 22.548 1.00 71.00 105 THR A C 1
ATOM 758 O O . THR A 1 105 ? -12.237 13.726 22.116 1.00 71.00 105 THR A O 1
ATOM 761 N N . THR A 1 106 ? -13.399 11.878 22.639 1.00 70.81 106 THR A N 1
ATOM 762 C CA . THR A 1 106 ? -12.331 10.945 22.250 1.00 70.81 106 THR A CA 1
ATOM 763 C C . THR A 1 106 ? -12.064 11.014 20.749 1.00 70.81 106 THR A C 1
ATOM 765 O O . THR A 1 106 ? -10.910 11.111 20.329 1.00 70.81 106 THR A O 1
ATOM 768 N N . LYS A 1 107 ? -13.113 11.034 19.922 1.00 73.25 107 LYS A N 1
ATOM 769 C CA . LYS A 1 107 ? -12.992 11.170 18.466 1.00 73.25 107 LYS A CA 1
ATOM 770 C C . LYS A 1 107 ? -12.303 12.480 18.086 1.00 73.25 107 LYS A C 1
ATOM 772 O O . LYS A 1 107 ? -11.389 12.467 17.264 1.00 73.25 107 LYS A O 1
ATOM 777 N N . GLN A 1 108 ? -12.664 13.589 18.725 1.00 78.38 108 GLN A N 1
ATOM 778 C CA . GLN A 1 108 ? -12.064 14.899 18.473 1.00 78.38 108 GLN A CA 1
ATOM 779 C C . GLN A 1 108 ? -10.604 14.984 18.960 1.00 78.38 108 GLN A C 1
ATOM 781 O O . GLN A 1 108 ? -9.747 15.555 18.278 1.00 78.38 108 GLN A O 1
ATOM 786 N N . ALA A 1 109 ? -10.269 14.347 20.086 1.00 71.69 109 ALA A N 1
ATOM 787 C CA . ALA A 1 109 ? -8.896 14.248 20.586 1.00 71.69 109 ALA A CA 1
ATOM 788 C C . ALA A 1 109 ? -8.002 13.376 19.681 1.00 71.69 109 ALA A C 1
ATOM 790 O O . ALA A 1 109 ? -6.863 13.741 19.385 1.00 71.69 109 ALA A O 1
ATOM 791 N N . VAL A 1 110 ? -8.518 12.255 19.174 1.00 73.69 110 VAL A N 1
ATOM 792 C CA . VAL A 1 110 ? -7.798 11.402 18.214 1.00 73.69 110 VAL A CA 1
ATOM 793 C C . VAL A 1 110 ? -7.615 12.129 16.883 1.00 73.69 110 VAL A C 1
ATOM 795 O O . VAL A 1 110 ? -6.510 12.169 16.342 1.00 73.69 110 VAL A O 1
ATOM 798 N N . MET A 1 111 ? -8.670 12.769 16.378 1.00 73.62 111 MET A N 1
ATOM 799 C CA . MET A 1 111 ? -8.639 13.496 15.112 1.00 73.62 111 MET A CA 1
ATOM 800 C C . MET A 1 111 ? -7.690 14.702 15.168 1.00 73.62 111 MET A C 1
ATOM 802 O O . MET A 1 111 ? -6.951 14.934 14.213 1.00 73.62 111 MET A O 1
ATOM 806 N N . SER A 1 112 ? -7.613 15.412 16.299 1.00 73.19 112 SER A N 1
ATOM 807 C CA . SER A 1 112 ? -6.662 16.520 16.484 1.00 73.19 112 SER A CA 1
ATOM 808 C C . SER A 1 112 ? -5.199 16.066 16.562 1.00 73.19 112 SER A C 1
ATOM 810 O O . SER A 1 112 ? -4.325 16.759 16.046 1.00 73.19 112 SER A O 1
ATOM 812 N N . ARG A 1 113 ? -4.906 14.888 17.131 1.00 72.31 113 ARG A N 1
ATOM 813 C CA . ARG A 1 113 ? -3.535 14.339 17.159 1.00 72.31 113 ARG A CA 1
ATOM 814 C C . ARG A 1 113 ? -3.100 13.727 15.831 1.00 72.31 113 ARG A C 1
ATOM 816 O O . ARG A 1 113 ? -1.930 13.832 15.451 1.00 72.31 113 ARG A O 1
ATOM 823 N N . LEU A 1 114 ? -4.029 13.098 15.118 1.00 72.62 114 LEU A N 1
ATOM 824 C CA . LEU A 1 114 ? -3.732 12.365 13.892 1.00 72.62 114 LEU A CA 1
ATOM 825 C C . LEU A 1 114 ? -3.724 13.263 12.643 1.00 72.62 114 LEU A C 1
ATOM 827 O O . LEU A 1 114 ? -2.859 13.097 11.783 1.00 72.62 114 LEU A O 1
ATOM 831 N N . SER A 1 115 ? -4.611 14.261 12.571 1.00 75.62 115 SER A N 1
ATOM 832 C CA . SER A 1 115 ? -4.683 15.238 11.471 1.00 75.62 115 SER A CA 1
ATOM 833 C C . SER A 1 115 ? -3.330 15.873 11.094 1.00 75.62 115 SER A C 1
ATOM 835 O O . SER A 1 115 ? -2.962 15.815 9.918 1.00 75.62 115 SER A O 1
ATOM 837 N N . PRO A 1 116 ? -2.505 16.400 12.028 1.00 78.38 116 PRO A N 1
ATOM 838 C CA . PRO A 1 116 ? -1.223 17.005 11.663 1.00 78.38 116 PRO A CA 1
ATOM 839 C C . PRO A 1 116 ? -0.211 15.995 11.104 1.00 78.38 116 PRO A C 1
ATOM 841 O O . PRO A 1 116 ? 0.632 16.370 10.293 1.00 78.38 116 PRO A O 1
ATOM 844 N N . HIS A 1 117 ? -0.286 14.720 11.496 1.00 72.31 117 HIS A N 1
ATOM 845 C CA . HIS A 1 117 ? 0.601 13.673 10.981 1.00 72.31 117 HIS A CA 1
ATOM 846 C C . HIS A 1 117 ? 0.180 13.232 9.578 1.00 72.31 117 HIS A C 1
ATOM 848 O O . HIS A 1 117 ? 1.022 13.146 8.684 1.00 72.31 117 HIS A O 1
ATOM 854 N N . ILE A 1 118 ? -1.123 13.045 9.355 1.00 77.19 118 ILE A N 1
ATOM 855 C CA . ILE A 1 118 ? -1.671 12.727 8.031 1.00 77.19 118 ILE A CA 1
ATOM 856 C C . ILE A 1 118 ? -1.387 13.865 7.049 1.00 77.19 118 ILE A C 1
ATOM 858 O O . ILE A 1 118 ? -0.898 13.609 5.951 1.00 77.19 118 ILE A O 1
ATOM 862 N N . ASN A 1 119 ? -1.603 15.120 7.451 1.00 81.69 119 ASN A N 1
ATOM 863 C CA . ASN A 1 119 ? -1.349 16.274 6.591 1.00 81.69 119 ASN A CA 1
ATOM 864 C C . ASN A 1 119 ? 0.135 16.419 6.238 1.00 81.69 119 ASN A C 1
ATOM 866 O O . ASN A 1 119 ? 0.453 16.721 5.092 1.00 81.69 119 ASN A O 1
ATOM 870 N N . LYS A 1 120 ? 1.058 16.139 7.171 1.00 79.50 120 LYS A N 1
ATOM 871 C CA . LYS A 1 120 ? 2.502 16.120 6.877 1.00 79.50 120 LYS A CA 1
ATOM 872 C C . LYS A 1 120 ? 2.872 15.029 5.877 1.00 79.50 120 LYS A C 1
ATOM 874 O O . LYS A 1 120 ? 3.625 15.303 4.951 1.00 79.50 120 LYS A O 1
ATOM 879 N N . VAL A 1 121 ? 2.336 13.816 6.027 1.00 81.19 121 VAL A N 1
ATOM 880 C CA . VAL A 1 121 ? 2.597 12.712 5.087 1.00 81.19 121 VAL A CA 1
ATOM 881 C C . VAL A 1 121 ? 1.984 13.001 3.720 1.00 81.19 121 VAL A C 1
ATOM 883 O O . VAL A 1 121 ? 2.636 12.786 2.702 1.00 81.19 121 VAL A O 1
ATOM 886 N N . PHE A 1 122 ? 0.763 13.532 3.677 1.00 82.38 122 PHE A N 1
ATOM 887 C CA . PHE A 1 122 ? 0.101 13.896 2.430 1.00 82.38 122 PHE A CA 1
ATOM 888 C C . PHE A 1 122 ? 0.832 15.040 1.718 1.00 82.38 122 PHE A C 1
ATOM 890 O O . PHE A 1 122 ? 1.107 14.934 0.526 1.00 82.38 122 PHE A O 1
ATOM 897 N N . ALA A 1 123 ? 1.244 16.082 2.447 1.00 82.56 123 ALA A N 1
ATOM 898 C CA . ALA A 1 123 ? 2.042 17.179 1.905 1.00 82.56 123 ALA A CA 1
ATOM 899 C C . ALA A 1 123 ? 3.430 16.709 1.445 1.00 82.56 123 ALA A C 1
ATOM 901 O O . ALA A 1 123 ? 3.877 17.087 0.364 1.00 82.56 123 ALA A O 1
ATOM 902 N N . ALA A 1 124 ? 4.100 15.842 2.211 1.00 80.50 124 ALA A N 1
ATOM 903 C CA . ALA A 1 124 ? 5.380 15.258 1.821 1.00 80.50 124 ALA A CA 1
ATOM 904 C C . ALA A 1 124 ? 5.240 14.382 0.570 1.00 80.50 124 ALA A C 1
ATOM 906 O O . ALA A 1 124 ? 6.051 14.495 -0.344 1.00 80.50 124 ALA A O 1
ATOM 907 N N . ARG A 1 125 ? 4.184 13.563 0.480 1.00 86.00 125 ARG A N 1
ATOM 908 C CA . ARG A 1 125 ? 3.872 12.760 -0.708 1.00 86.00 125 ARG A CA 1
ATOM 909 C C . ARG A 1 125 ? 3.547 13.639 -1.911 1.00 86.00 125 ARG A C 1
ATOM 911 O O . ARG A 1 125 ? 4.028 13.346 -2.999 1.00 86.00 125 ARG A O 1
ATOM 918 N N . ALA A 1 126 ? 2.778 14.709 -1.732 1.00 84.25 126 ALA A N 1
ATOM 919 C CA . ALA A 1 126 ? 2.469 15.657 -2.797 1.00 84.25 126 ALA A CA 1
ATOM 920 C C . ALA A 1 126 ? 3.740 16.367 -3.284 1.00 84.25 126 ALA A C 1
ATOM 922 O O . ALA A 1 126 ? 4.004 16.399 -4.481 1.00 84.25 126 ALA A O 1
ATOM 923 N N . ALA A 1 127 ? 4.584 16.849 -2.370 1.00 82.50 127 ALA A N 1
ATOM 924 C CA . ALA A 1 127 ? 5.843 17.504 -2.706 1.00 82.50 127 ALA A CA 1
ATOM 925 C C . ALA A 1 127 ? 6.873 16.535 -3.318 1.00 82.50 127 ALA A C 1
ATOM 927 O O . ALA A 1 127 ? 7.657 16.932 -4.178 1.00 82.50 127 ALA A O 1
ATOM 928 N N . ALA A 1 128 ? 6.894 15.269 -2.896 1.00 79.31 128 ALA A N 1
ATOM 929 C CA . ALA A 1 128 ? 7.702 14.224 -3.520 1.00 79.31 128 ALA A CA 1
ATOM 930 C C . ALA A 1 128 ? 7.171 13.882 -4.919 1.00 79.31 128 ALA A C 1
ATOM 932 O O . ALA A 1 128 ? 7.950 13.811 -5.862 1.00 79.31 128 ALA A O 1
ATOM 933 N N . GLY A 1 129 ? 5.851 13.753 -5.072 1.00 87.44 129 GLY A N 1
ATOM 934 C CA . GLY A 1 129 ? 5.196 13.529 -6.358 1.00 87.44 129 GLY A CA 1
ATOM 935 C C . GLY A 1 129 ? 5.499 14.645 -7.354 1.00 87.44 129 GLY A C 1
ATOM 936 O O . GLY A 1 129 ? 5.927 14.359 -8.465 1.00 87.44 129 GLY A O 1
ATOM 937 N N . GLN A 1 130 ? 5.380 15.906 -6.936 1.00 86.06 130 GLN A N 1
ATOM 938 C CA . GLN A 1 130 ? 5.715 17.073 -7.759 1.00 86.06 130 GLN A CA 1
ATOM 939 C C . GLN A 1 130 ? 7.188 17.075 -8.191 1.00 86.06 130 GLN A C 1
ATOM 941 O O . GLN A 1 130 ? 7.480 17.305 -9.360 1.00 86.06 130 GLN A O 1
ATOM 946 N N . ARG A 1 131 ? 8.121 16.742 -7.284 1.00 81.50 131 ARG A N 1
ATOM 947 C CA . ARG A 1 131 ? 9.546 16.608 -7.635 1.00 81.50 131 ARG A CA 1
ATOM 948 C C . ARG A 1 131 ? 9.796 15.471 -8.620 1.00 81.50 131 ARG A C 1
ATOM 950 O O . ARG A 1 131 ? 10.570 15.638 -9.549 1.00 81.50 131 ARG A O 1
ATOM 957 N N . VAL A 1 132 ? 9.153 14.319 -8.446 1.00 87.38 132 VAL A N 1
ATOM 958 C CA . VAL A 1 132 ? 9.309 13.195 -9.379 1.00 87.38 132 VAL A CA 1
ATOM 959 C C . VAL A 1 132 ? 8.750 13.544 -10.756 1.00 87.38 132 VAL A C 1
ATOM 961 O O . VAL A 1 132 ? 9.385 13.202 -11.747 1.00 87.38 132 VAL A O 1
ATOM 964 N N . GLN A 1 133 ? 7.615 14.246 -10.837 1.00 86.44 133 GLN A N 1
ATOM 965 C CA . GLN A 1 133 ? 7.066 14.676 -12.125 1.00 86.44 133 GLN A CA 1
ATOM 966 C C . GLN A 1 133 ? 7.974 15.694 -12.816 1.00 86.44 133 GLN A C 1
ATOM 968 O O . GLN A 1 133 ? 8.307 15.498 -13.980 1.00 86.44 133 GLN A O 1
ATOM 973 N N . SER A 1 134 ? 8.478 16.703 -12.098 1.00 86.06 134 SER A N 1
ATOM 974 C CA . SER A 1 134 ? 9.394 17.679 -12.698 1.00 86.06 134 SER A CA 1
ATOM 975 C C . SER A 1 134 ? 10.723 17.048 -13.125 1.00 86.06 134 SER A C 1
ATOM 977 O O . SER A 1 134 ? 11.235 17.353 -14.200 1.00 86.06 134 SER A O 1
ATOM 979 N N . LEU A 1 135 ? 11.272 16.111 -12.340 1.00 88.12 135 LEU A N 1
ATOM 980 C CA . LEU A 1 135 ? 12.453 15.343 -12.741 1.00 88.12 135 LEU A CA 1
ATOM 981 C C . LEU A 1 135 ? 12.160 14.452 -13.949 1.00 88.12 135 LEU A C 1
ATOM 983 O O . LEU A 1 135 ? 12.999 14.360 -14.842 1.00 88.12 135 LEU A O 1
ATOM 987 N N . LYS A 1 136 ? 10.989 13.808 -13.994 1.00 89.25 136 LYS A N 1
ATOM 988 C CA . LYS A 1 136 ? 10.568 12.994 -15.134 1.00 89.25 136 LYS A CA 1
ATOM 989 C C . LYS A 1 136 ? 10.522 13.851 -16.394 1.00 89.25 136 LYS A C 1
ATOM 991 O O . LYS A 1 136 ? 11.174 13.480 -17.362 1.00 89.25 136 LYS A O 1
ATOM 996 N N . GLU A 1 137 ? 9.848 14.997 -16.363 1.00 88.56 137 GLU A N 1
ATOM 997 C CA . GLU A 1 137 ? 9.737 15.929 -17.493 1.00 88.56 137 GLU A CA 1
ATOM 998 C C . GLU A 1 137 ? 11.105 16.449 -17.954 1.00 88.56 137 GLU A C 1
ATOM 1000 O O . GLU A 1 137 ? 11.430 16.355 -19.137 1.00 88.56 137 GLU A O 1
ATOM 1005 N N . LEU A 1 138 ? 11.955 16.911 -17.028 1.00 88.56 138 LEU A N 1
ATOM 1006 C CA . LEU A 1 138 ? 13.311 17.375 -17.348 1.00 88.56 138 LEU A CA 1
ATOM 1007 C C . LEU A 1 138 ? 14.187 16.251 -17.918 1.00 88.56 138 LEU A C 1
ATOM 1009 O O . LEU A 1 138 ? 14.925 16.463 -18.883 1.00 88.56 138 LEU A O 1
ATOM 1013 N N . SER A 1 139 ? 14.112 15.049 -17.338 1.00 87.31 139 SER A N 1
ATOM 1014 C CA . SER A 1 139 ? 14.856 13.888 -17.831 1.00 87.31 139 SER A CA 1
ATOM 1015 C C . SER A 1 139 ? 14.367 13.456 -19.212 1.00 87.31 139 SER A C 1
ATOM 1017 O O . SER A 1 139 ? 15.190 13.127 -20.061 1.00 87.31 139 SER A O 1
ATOM 1019 N N . TRP A 1 140 ? 13.055 13.531 -19.461 1.00 87.56 140 TRP A N 1
ATOM 1020 C CA . TRP A 1 140 ? 12.431 13.177 -20.731 1.00 87.56 140 TRP A CA 1
ATOM 1021 C C . TRP A 1 140 ? 12.831 14.154 -21.828 1.00 87.56 140 TRP A C 1
ATOM 1023 O O . TRP A 1 140 ? 13.295 13.733 -22.882 1.00 87.56 140 TRP A O 1
ATOM 1033 N N . ALA A 1 141 ? 12.748 15.457 -21.551 1.00 87.75 141 ALA A N 1
ATOM 1034 C CA . ALA A 1 141 ? 13.169 16.498 -22.481 1.00 87.75 141 ALA A CA 1
ATOM 1035 C C . ALA A 1 141 ? 14.658 16.369 -22.835 1.00 87.75 141 ALA A C 1
ATOM 1037 O O . ALA A 1 141 ? 15.033 16.429 -24.006 1.00 87.75 141 ALA A O 1
ATOM 1038 N N . LYS A 1 142 ? 15.517 16.123 -21.836 1.00 88.88 142 LYS A N 1
ATOM 1039 C CA . LYS A 1 142 ? 16.955 15.945 -22.064 1.00 88.88 142 LYS A CA 1
ATOM 1040 C C . LYS A 1 142 ? 17.271 14.649 -22.811 1.00 88.88 142 LYS A C 1
ATOM 1042 O O . LYS A 1 142 ? 18.119 14.661 -23.699 1.00 88.88 142 LYS A O 1
ATOM 1047 N N . ALA A 1 143 ? 16.602 13.547 -22.479 1.00 86.94 143 ALA A N 1
ATOM 1048 C CA . ALA A 1 143 ? 16.755 12.283 -23.191 1.00 86.94 143 ALA A CA 1
ATOM 1049 C C . ALA A 1 143 ? 16.308 12.417 -24.648 1.00 86.94 143 ALA A C 1
ATOM 1051 O O . ALA A 1 143 ? 17.037 11.987 -25.535 1.00 86.94 143 ALA A O 1
ATOM 1052 N N . ASN A 1 144 ? 15.178 13.080 -24.909 1.00 86.88 144 ASN A N 1
ATOM 1053 C CA . ASN A 1 144 ? 14.698 13.304 -26.267 1.00 86.88 144 ASN A CA 1
ATOM 1054 C C . ASN A 1 144 ? 15.675 14.177 -27.077 1.00 86.88 144 ASN A C 1
ATOM 1056 O O . ASN A 1 144 ? 16.030 13.838 -28.205 1.00 86.88 144 ASN A O 1
ATOM 1060 N N . ALA A 1 145 ? 16.218 15.235 -26.465 1.00 86.62 145 ALA A N 1
ATOM 1061 C CA . ALA A 1 145 ? 17.243 16.071 -27.088 1.00 86.62 145 ALA A CA 1
ATOM 1062 C C . ALA A 1 145 ? 18.526 15.287 -27.424 1.00 86.62 145 ALA A C 1
ATOM 1064 O O . ALA A 1 145 ? 19.063 15.428 -28.521 1.00 86.62 145 ALA A O 1
ATOM 1065 N N . LEU A 1 146 ? 19.010 14.433 -26.513 1.00 88.62 146 LEU A N 1
ATOM 1066 C CA . LEU A 1 146 ? 20.203 13.610 -26.743 1.00 88.62 146 LEU A CA 1
ATOM 1067 C C . LEU A 1 146 ? 19.961 12.511 -27.782 1.00 88.62 146 LEU A C 1
ATOM 1069 O O . LEU A 1 146 ? 20.819 12.279 -28.632 1.00 88.62 146 LEU A O 1
ATOM 1073 N N . LEU A 1 147 ? 18.803 11.856 -27.744 1.00 83.69 147 LEU A N 1
ATOM 1074 C CA . LEU A 1 147 ? 18.433 10.804 -28.691 1.00 83.69 147 LEU A CA 1
ATOM 1075 C C . LEU A 1 147 ? 18.137 11.356 -30.092 1.00 83.69 147 LEU A C 1
ATOM 1077 O O . LEU A 1 147 ? 18.327 10.646 -31.072 1.00 83.69 147 LEU A O 1
ATOM 1081 N N . SER A 1 148 ? 17.778 12.635 -30.206 1.00 82.38 148 SER A N 1
ATOM 1082 C CA . SER A 1 148 ? 17.654 13.343 -31.488 1.00 82.38 148 SER A CA 1
ATOM 1083 C C . SER A 1 148 ? 19.004 13.686 -32.134 1.00 82.38 148 SER A C 1
ATOM 1085 O O . SER A 1 148 ? 19.055 14.036 -33.311 1.00 82.38 148 SER A O 1
ATOM 1087 N N . THR A 1 149 ? 20.121 13.582 -31.405 1.00 90.12 149 THR A N 1
ATOM 1088 C CA . THR A 1 149 ? 21.455 13.804 -31.990 1.00 90.12 149 THR A CA 1
ATOM 1089 C C . THR A 1 149 ? 21.884 12.643 -32.889 1.00 90.12 149 THR A C 1
ATOM 1091 O O . THR A 1 149 ? 21.448 11.506 -32.719 1.00 90.12 149 THR A O 1
ATOM 1094 N N . ALA A 1 150 ? 22.827 12.891 -33.804 1.00 86.62 150 ALA A N 1
ATOM 1095 C CA . ALA A 1 150 ? 23.353 11.862 -34.708 1.00 86.62 150 ALA A CA 1
ATOM 1096 C C . ALA A 1 150 ? 23.958 10.643 -33.978 1.00 86.62 150 ALA A C 1
ATOM 1098 O O . ALA A 1 150 ? 23.885 9.520 -34.477 1.00 86.62 150 ALA A O 1
ATOM 1099 N N . TYR A 1 151 ? 24.546 10.843 -32.792 1.00 87.50 151 TYR A N 1
ATOM 1100 C CA . TYR A 1 151 ? 25.042 9.742 -31.960 1.00 87.50 151 TYR A CA 1
ATOM 1101 C C . TYR A 1 151 ? 23.900 9.033 -31.217 1.00 87.50 151 TYR A C 1
ATOM 1103 O O . TYR A 1 151 ? 23.890 7.806 -31.131 1.00 87.50 151 TYR A O 1
ATOM 1111 N N . GLY A 1 152 ? 22.905 9.793 -30.752 1.00 86.62 152 GLY A N 1
ATOM 1112 C CA . GLY A 1 152 ? 21.690 9.266 -30.133 1.00 86.62 152 GLY A CA 1
ATOM 1113 C C . GLY A 1 152 ? 20.898 8.340 -31.056 1.00 86.62 152 GLY A C 1
ATOM 1114 O O . GLY A 1 152 ? 20.532 7.243 -30.648 1.00 86.62 152 GLY A O 1
ATOM 1115 N N . GLN A 1 153 ? 20.739 8.717 -32.325 1.00 84.75 153 GLN A N 1
ATOM 1116 C CA . GLN A 1 153 ? 20.061 7.903 -33.339 1.00 84.75 153 GLN A CA 1
ATOM 1117 C C . GLN A 1 153 ? 20.816 6.602 -33.658 1.00 84.75 153 GLN A C 1
ATOM 1119 O O . GLN A 1 153 ? 20.208 5.545 -33.824 1.00 84.75 153 GLN A O 1
ATOM 1124 N N . LYS A 1 154 ? 22.156 6.632 -33.673 1.00 88.31 154 LYS A N 1
ATOM 1125 C CA . LYS A 1 154 ? 22.964 5.406 -33.811 1.00 88.31 154 LYS A CA 1
ATOM 1126 C C . LYS A 1 154 ? 22.808 4.479 -32.605 1.00 88.31 154 LYS A C 1
ATOM 1128 O O . LYS A 1 154 ? 22.716 3.266 -32.782 1.00 88.31 154 LYS A O 1
ATOM 1133 N N . ALA A 1 155 ? 22.765 5.035 -31.395 1.00 87.94 155 ALA A N 1
ATOM 1134 C CA . ALA A 1 155 ? 22.528 4.262 -30.180 1.00 87.94 155 ALA A CA 1
ATOM 1135 C C . ALA A 1 155 ? 21.113 3.656 -30.156 1.00 87.94 155 ALA A C 1
ATOM 1137 O O . ALA A 1 155 ? 20.971 2.482 -29.822 1.00 87.94 155 ALA A O 1
ATOM 1138 N N . LEU A 1 156 ? 20.097 4.417 -30.579 1.00 86.69 156 LEU A N 1
ATOM 1139 C CA . LEU A 1 156 ? 18.712 3.959 -30.729 1.00 86.69 156 LEU A CA 1
ATOM 1140 C C . LEU A 1 156 ? 18.625 2.736 -31.646 1.00 86.69 156 LEU A C 1
ATOM 1142 O O . LEU A 1 156 ? 18.155 1.681 -31.231 1.00 86.69 156 LEU A O 1
ATOM 1146 N N . HIS A 1 157 ? 19.199 2.840 -32.844 1.00 87.94 157 HIS A N 1
ATOM 1147 C CA . HIS A 1 157 ? 19.252 1.728 -33.789 1.00 87.94 157 HIS A CA 1
ATOM 1148 C C . HIS A 1 157 ? 20.006 0.513 -33.220 1.00 87.94 157 HIS A C 1
ATOM 1150 O O . HIS A 1 157 ? 19.628 -0.632 -33.459 1.00 87.94 157 HIS A O 1
ATOM 1156 N N . GLY A 1 158 ? 21.066 0.736 -32.435 1.00 90.75 158 GLY A N 1
ATOM 1157 C CA . GLY A 1 158 ? 21.769 -0.335 -31.724 1.00 90.75 158 GLY A CA 1
ATOM 1158 C C . GLY A 1 158 ? 20.877 -1.070 -30.720 1.00 90.75 158 GLY A C 1
ATOM 1159 O O . GLY A 1 158 ? 20.919 -2.299 -30.649 1.00 90.75 158 GLY A O 1
ATOM 1160 N N . VAL A 1 159 ? 20.034 -0.339 -29.987 1.00 90.00 159 VAL A N 1
ATOM 1161 C CA . VAL A 1 159 ? 19.047 -0.917 -29.062 1.00 90.00 159 VAL A CA 1
ATOM 1162 C C . VAL A 1 159 ? 17.981 -1.704 -29.821 1.00 90.00 159 VAL A C 1
ATOM 1164 O O . VAL A 1 159 ? 17.686 -2.829 -29.427 1.00 90.00 159 VAL A O 1
ATOM 1167 N N . ASP A 1 160 ? 17.458 -1.182 -30.929 1.00 88.38 160 ASP A N 1
ATOM 1168 C CA . ASP A 1 160 ? 16.439 -1.875 -31.729 1.00 88.38 160 ASP A CA 1
ATOM 1169 C C . ASP A 1 160 ? 16.986 -3.151 -32.384 1.00 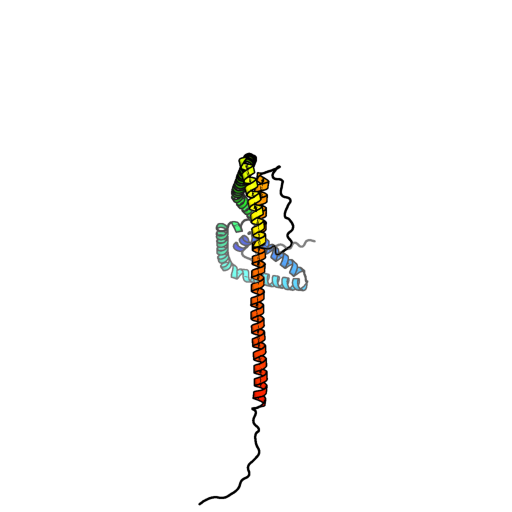88.38 160 ASP A C 1
ATOM 1171 O O . ASP A 1 160 ? 16.348 -4.213 -32.375 1.00 88.38 160 ASP A O 1
ATOM 1175 N N . MET A 1 161 ? 18.222 -3.095 -32.885 1.00 89.94 161 MET A N 1
ATOM 1176 C CA . MET A 1 161 ? 18.899 -4.274 -33.417 1.00 89.94 161 MET A CA 1
ATOM 1177 C C . MET A 1 161 ? 19.216 -5.299 -32.328 1.00 89.94 161 MET A C 1
ATOM 1179 O O . MET A 1 161 ? 19.013 -6.497 -32.527 1.00 89.94 161 MET A O 1
ATOM 1183 N N . GLY A 1 162 ? 19.664 -4.844 -31.157 1.00 91.88 162 GLY A N 1
ATOM 1184 C CA . GLY A 1 162 ? 19.894 -5.705 -30.001 1.00 91.88 162 GLY A CA 1
ATOM 1185 C C . GLY A 1 162 ? 18.606 -6.361 -29.504 1.00 91.88 162 GLY A C 1
ATOM 1186 O O . GLY A 1 162 ? 18.593 -7.559 -29.230 1.00 91.88 162 GLY A O 1
ATOM 1187 N N . ALA A 1 163 ? 17.503 -5.613 -29.448 1.00 88.25 163 ALA A N 1
ATOM 1188 C CA . ALA A 1 163 ? 16.206 -6.113 -29.012 1.00 88.25 163 ALA A CA 1
ATOM 1189 C C . ALA A 1 163 ? 15.625 -7.132 -29.997 1.00 88.25 163 ALA A C 1
ATOM 1191 O O . ALA A 1 163 ? 15.157 -8.188 -29.575 1.00 88.25 163 ALA A O 1
ATOM 1192 N N . SER A 1 164 ? 15.701 -6.869 -31.303 1.00 87.69 164 SER A N 1
ATOM 1193 C CA . SER A 1 164 ? 15.263 -7.828 -32.325 1.00 87.69 164 SER A CA 1
ATOM 1194 C C . SER A 1 164 ? 16.125 -9.096 -32.342 1.00 87.69 164 SER A C 1
ATOM 1196 O O . SER A 1 164 ? 15.591 -10.199 -32.466 1.00 87.69 164 SER A O 1
ATOM 1198 N N . TYR A 1 165 ? 17.441 -8.980 -32.145 1.00 92.81 165 TYR A N 1
ATOM 1199 C CA . TYR A 1 165 ? 18.323 -10.139 -31.989 1.00 92.81 165 TYR A CA 1
ATOM 1200 C C . TYR A 1 165 ? 18.007 -10.937 -30.716 1.00 92.81 165 TYR A C 1
ATOM 1202 O O . TYR A 1 165 ? 17.892 -12.162 -30.763 1.00 92.81 165 TYR A O 1
ATOM 1210 N N . ALA A 1 166 ? 17.783 -10.257 -29.591 1.00 90.25 166 ALA A N 1
ATOM 1211 C CA . ALA A 1 166 ? 17.381 -10.893 -28.342 1.00 90.25 166 ALA A CA 1
ATOM 1212 C C . ALA A 1 166 ? 16.021 -11.598 -28.463 1.00 90.25 166 ALA A C 1
ATOM 1214 O O . ALA A 1 166 ? 15.863 -12.687 -27.918 1.00 90.25 166 ALA A O 1
ATOM 1215 N N . MET A 1 167 ? 15.064 -11.040 -29.215 1.00 86.50 167 MET A N 1
ATOM 1216 C CA . MET A 1 167 ? 13.801 -11.726 -29.516 1.00 86.50 167 MET A CA 1
ATOM 1217 C C . MET A 1 167 ? 14.038 -13.030 -30.282 1.00 86.50 167 MET A C 1
ATOM 1219 O O . MET A 1 167 ? 13.491 -14.050 -29.883 1.00 86.50 167 MET A O 1
ATOM 1223 N N . LYS A 1 168 ? 14.924 -13.042 -31.288 1.00 88.94 168 LYS A N 1
ATOM 1224 C CA . LYS A 1 168 ? 15.285 -14.279 -32.008 1.00 88.94 168 LYS A CA 1
ATOM 1225 C C . LYS A 1 168 ? 15.914 -15.328 -31.087 1.00 88.94 168 LYS A C 1
ATOM 1227 O O . LYS A 1 168 ? 15.608 -16.510 -31.202 1.00 88.94 168 LYS A O 1
ATOM 1232 N N . LEU A 1 169 ? 16.769 -14.912 -30.149 1.00 87.31 169 LEU A N 1
ATOM 1233 C CA . LEU A 1 169 ? 17.329 -15.823 -29.144 1.00 87.31 169 LEU A CA 1
ATOM 1234 C C . LEU A 1 169 ? 16.249 -16.344 -28.187 1.00 87.31 169 LEU A C 1
ATOM 1236 O O . LEU A 1 169 ? 16.223 -17.532 -27.874 1.00 87.31 169 LEU A O 1
ATOM 1240 N N . LEU A 1 170 ? 15.332 -15.483 -27.746 1.00 85.50 170 LEU A N 1
ATOM 1241 C CA . LEU A 1 170 ? 14.185 -15.894 -26.939 1.00 85.50 170 LEU A CA 1
ATOM 1242 C C . LEU A 1 170 ? 13.280 -16.865 -27.702 1.00 85.50 170 LEU A C 1
ATOM 1244 O O . LEU A 1 170 ? 12.785 -17.799 -27.088 1.00 85.50 170 LEU A O 1
ATOM 1248 N N . ASP A 1 171 ? 13.080 -16.686 -29.009 1.00 84.06 171 ASP A N 1
ATOM 1249 C CA . ASP A 1 171 ? 12.328 -17.628 -29.847 1.00 84.06 171 ASP A CA 1
ATOM 1250 C C . ASP A 1 171 ? 13.036 -18.991 -29.939 1.00 84.06 171 ASP A C 1
ATOM 1252 O O . ASP A 1 171 ? 12.381 -20.026 -29.843 1.00 84.06 171 ASP A O 1
ATOM 1256 N N . GLN A 1 172 ? 14.370 -19.000 -30.059 1.00 87.50 172 GLN A N 1
ATOM 1257 C CA . GLN A 1 172 ? 15.166 -20.228 -30.160 1.00 87.50 172 GLN A CA 1
ATOM 1258 C C . GLN A 1 172 ? 15.191 -21.043 -28.858 1.00 87.50 172 GLN A C 1
ATOM 1260 O O . GLN A 1 172 ? 15.138 -22.271 -28.900 1.00 87.50 172 GLN A O 1
ATOM 1265 N N . TYR A 1 173 ? 15.321 -20.380 -27.705 1.00 82.31 173 TYR A N 1
ATOM 1266 C CA . TYR A 1 173 ? 15.510 -21.060 -26.417 1.00 82.31 173 TYR A CA 1
ATOM 1267 C C . TYR A 1 173 ? 14.229 -21.171 -25.582 1.00 82.31 173 TYR A C 1
ATOM 1269 O O . TYR A 1 173 ? 14.111 -22.084 -24.766 1.00 82.31 173 TYR A O 1
ATOM 1277 N N . LEU A 1 174 ? 13.279 -20.249 -25.747 1.00 82.19 174 LEU A N 1
ATOM 1278 C CA . LEU A 1 174 ? 12.043 -20.170 -24.968 1.00 82.19 174 LEU A CA 1
ATOM 1279 C C . LEU A 1 174 ? 10.835 -20.017 -25.907 1.00 82.19 174 LEU A C 1
ATOM 1281 O O . LEU A 1 174 ? 10.250 -18.928 -25.998 1.00 82.19 174 LEU A O 1
ATOM 1285 N N . PRO A 1 175 ? 10.442 -21.104 -26.595 1.00 78.94 175 PRO A N 1
ATOM 1286 C CA . PRO A 1 175 ? 9.342 -21.061 -27.542 1.00 78.94 175 PRO A CA 1
ATOM 1287 C C . PRO A 1 175 ? 8.040 -20.601 -26.862 1.00 78.94 175 PRO A C 1
ATOM 1289 O O . PRO A 1 175 ? 7.816 -20.872 -25.672 1.00 78.94 175 PRO A O 1
ATOM 1292 N N . PRO A 1 176 ? 7.179 -19.872 -27.590 1.00 72.88 176 PRO A N 1
ATOM 1293 C CA . PRO A 1 176 ? 5.893 -19.430 -27.072 1.00 72.88 176 PRO A CA 1
ATOM 1294 C C . PRO A 1 176 ? 4.977 -20.642 -26.849 1.00 72.88 176 PRO A C 1
ATOM 1296 O O . PRO A 1 176 ? 4.716 -21.417 -27.764 1.00 72.88 176 PRO A O 1
ATOM 1299 N N . VAL A 1 177 ? 4.498 -20.808 -25.614 1.00 63.34 177 VAL A N 1
ATOM 1300 C CA . VAL A 1 177 ? 3.587 -21.902 -25.219 1.00 63.34 177 VAL A CA 1
ATOM 1301 C C . VAL A 1 177 ? 2.122 -21.575 -25.569 1.00 63.34 177 VAL A C 1
ATOM 1303 O O . VAL A 1 177 ? 1.297 -22.479 -25.659 1.00 63.34 177 VAL A O 1
ATOM 1306 N N . GLU A 1 178 ? 1.803 -20.300 -25.822 1.00 58.66 178 GLU A N 1
ATOM 1307 C CA . GLU A 1 178 ? 0.464 -19.802 -26.174 1.00 58.66 178 GLU A CA 1
ATOM 1308 C C . GLU A 1 178 ? 0.527 -18.869 -27.403 1.00 58.66 178 GLU A C 1
ATOM 1310 O O . GLU A 1 178 ? 1.549 -18.196 -27.593 1.00 58.66 178 GLU A O 1
ATOM 1315 N N . PRO A 1 179 ? -0.532 -18.801 -28.241 1.00 54.97 179 PRO A N 1
ATOM 1316 C CA . PRO A 1 179 ? -0.611 -17.845 -29.343 1.00 54.97 179 PRO A CA 1
ATOM 1317 C C . PRO A 1 179 ? -0.623 -16.423 -28.778 1.00 54.97 179 PRO A C 1
ATOM 1319 O O . PRO A 1 179 ? -1.542 -16.007 -28.079 1.00 54.97 179 PRO A O 1
ATOM 1322 N N . GLN A 1 180 ? 0.457 -15.696 -29.037 1.00 55.41 180 GLN A N 1
ATOM 1323 C CA . GLN A 1 180 ? 0.722 -14.415 -28.407 1.00 55.41 180 GLN A CA 1
ATOM 1324 C C . GLN A 1 180 ? 0.062 -13.292 -29.217 1.00 55.41 180 GLN A C 1
ATOM 1326 O O . GLN A 1 180 ? 0.450 -13.039 -30.358 1.00 55.41 180 GLN A O 1
ATOM 1331 N N . GLU A 1 181 ? -0.909 -12.594 -28.625 1.00 54.03 181 GLU A N 1
ATOM 1332 C CA . GLU A 1 181 ? -1.368 -11.311 -29.158 1.00 54.03 181 GLU A CA 1
ATOM 1333 C C . GLU A 1 181 ? -0.204 -10.317 -29.121 1.00 54.03 181 GLU A C 1
ATOM 1335 O O . GLU A 1 181 ? 0.497 -10.170 -28.112 1.00 54.03 181 GLU A O 1
ATOM 1340 N N . GLN A 1 182 ? 0.036 -9.667 -30.257 1.00 53.84 182 GLN A N 1
ATOM 1341 C CA . GLN A 1 182 ? 1.073 -8.659 -30.411 1.00 53.84 182 GLN A CA 1
ATOM 1342 C C . GLN A 1 182 ? 0.727 -7.484 -29.493 1.00 53.84 182 GLN A C 1
ATOM 1344 O O . GLN A 1 182 ? -0.134 -6.665 -29.798 1.00 53.84 182 GLN A O 1
ATOM 1349 N N . THR A 1 183 ? 1.359 -7.423 -28.322 1.00 49.16 183 THR A N 1
ATOM 1350 C CA . THR A 1 183 ? 1.167 -6.315 -27.388 1.00 49.16 183 THR A CA 1
ATOM 1351 C C . THR A 1 183 ? 1.673 -5.023 -28.015 1.00 49.16 183 THR A C 1
ATOM 1353 O O . THR A 1 183 ? 2.885 -4.804 -28.032 1.00 49.16 183 THR A O 1
ATOM 1356 N N . GLY A 1 184 ? 0.723 -4.200 -28.463 1.00 55.78 184 GLY A N 1
ATOM 1357 C CA . GLY A 1 184 ? 0.840 -2.763 -28.700 1.00 55.78 184 GLY A CA 1
ATOM 1358 C C . GLY A 1 184 ? 1.649 -2.361 -29.930 1.00 55.78 184 GLY A C 1
ATOM 1359 O O . GLY A 1 184 ? 2.792 -2.778 -30.112 1.00 55.78 184 GLY A O 1
ATOM 1360 N N . GLU A 1 185 ? 1.056 -1.493 -30.745 1.00 52.94 185 GLU A N 1
ATOM 1361 C CA . GLU A 1 185 ? 1.757 -0.734 -31.775 1.00 52.94 185 GLU A CA 1
ATOM 1362 C C . GLU A 1 185 ? 2.871 0.087 -31.110 1.00 52.94 185 GLU A C 1
ATOM 1364 O O . GLU A 1 185 ? 2.642 0.835 -30.156 1.00 52.94 185 GLU A O 1
ATOM 1369 N N . VAL A 1 186 ? 4.105 -0.144 -31.551 1.00 58.91 186 VAL A N 1
ATOM 1370 C CA . VAL A 1 186 ? 5.278 0.587 -31.074 1.00 58.91 186 VAL A CA 1
ATOM 1371 C C . VAL A 1 186 ? 5.184 1.996 -31.650 1.00 58.91 186 VAL A C 1
ATOM 1373 O O . VAL A 1 186 ? 5.046 2.147 -32.863 1.00 58.91 186 VAL A O 1
ATOM 1376 N N . VAL A 1 187 ? 5.237 3.020 -30.794 1.00 61.47 187 VAL A N 1
ATOM 1377 C CA . VAL A 1 187 ? 5.236 4.415 -31.258 1.00 61.47 187 VAL A CA 1
ATOM 1378 C C . VAL A 1 187 ? 6.461 4.623 -32.137 1.00 61.47 187 VAL A C 1
ATOM 1380 O O . VAL A 1 187 ? 7.557 4.234 -31.747 1.00 61.47 187 VAL A O 1
ATOM 1383 N N . SER A 1 188 ? 6.287 5.212 -33.320 1.00 58.94 188 SER A N 1
ATOM 1384 C CA . SER A 1 188 ? 7.386 5.402 -34.266 1.00 58.94 188 SER A CA 1
ATOM 1385 C C . SER A 1 188 ? 8.556 6.145 -33.613 1.00 58.94 188 SER A C 1
ATOM 1387 O O . SER A 1 188 ? 8.367 7.145 -32.916 1.00 58.94 188 SER A O 1
ATOM 1389 N N . ALA A 1 189 ? 9.781 5.686 -33.884 1.00 60.94 189 ALA A N 1
ATOM 1390 C CA . ALA A 1 189 ? 11.028 6.308 -33.431 1.00 60.94 189 ALA A CA 1
ATOM 1391 C C . ALA A 1 189 ? 11.146 7.805 -33.793 1.00 60.94 189 ALA A C 1
ATOM 1393 O O . ALA A 1 189 ? 11.980 8.510 -33.226 1.00 60.94 189 ALA A O 1
ATOM 1394 N N . SER A 1 190 ? 10.333 8.274 -34.744 1.00 59.69 190 SER A N 1
ATOM 1395 C CA . SER A 1 190 ? 10.291 9.653 -35.230 1.00 59.69 190 SER A CA 1
ATOM 1396 C C . SER A 1 190 ? 9.532 10.626 -34.322 1.00 59.69 190 SER A C 1
ATOM 1398 O O . SER A 1 190 ? 9.894 11.798 -34.308 1.00 59.69 190 SER A O 1
ATOM 1400 N N . ASP A 1 191 ? 8.526 10.168 -33.569 1.00 67.12 191 ASP A N 1
ATOM 1401 C CA . ASP A 1 191 ? 7.682 11.063 -32.761 1.00 67.12 191 ASP A CA 1
ATOM 1402 C C . ASP A 1 191 ? 8.256 11.265 -31.352 1.00 67.12 191 ASP A C 1
ATOM 1404 O O . ASP A 1 191 ? 8.351 12.391 -30.874 1.00 67.12 191 ASP A O 1
ATOM 1408 N N . ASP A 1 192 ? 8.712 10.182 -30.710 1.00 77.62 192 ASP A N 1
ATOM 1409 C CA . ASP A 1 192 ? 9.381 10.229 -29.406 1.00 77.62 192 ASP A CA 1
ATOM 1410 C C . ASP A 1 192 ? 10.467 9.136 -29.283 1.00 77.62 192 ASP A C 1
ATOM 1412 O O . ASP A 1 192 ? 10.205 8.027 -28.801 1.00 77.62 192 ASP A O 1
ATOM 1416 N N . PRO A 1 193 ? 11.728 9.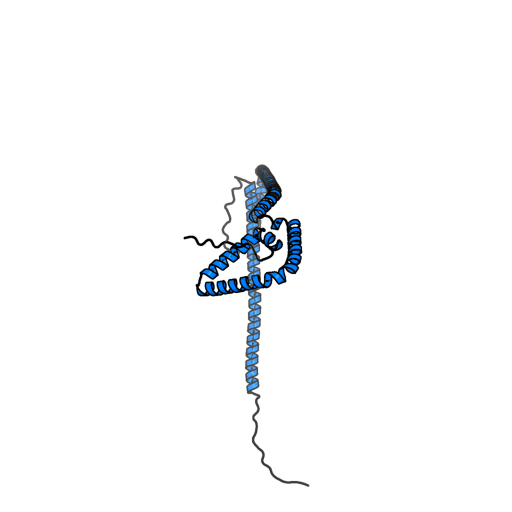445 -29.644 1.00 80.56 193 PRO A N 1
ATOM 1417 C CA . PRO A 1 193 ? 12.874 8.545 -29.494 1.00 80.56 193 PRO A CA 1
ATOM 1418 C C . PRO A 1 193 ? 13.018 7.935 -28.090 1.00 80.56 193 PRO A C 1
ATOM 1420 O O . PRO A 1 193 ? 13.318 6.749 -27.940 1.00 80.56 193 PRO A O 1
ATOM 1423 N N . ALA A 1 194 ? 12.784 8.728 -27.039 1.00 82.44 194 ALA A N 1
ATOM 1424 C CA . ALA A 1 194 ? 12.854 8.254 -25.656 1.00 82.44 194 ALA A CA 1
ATOM 1425 C C . ALA A 1 194 ? 11.738 7.244 -25.343 1.00 82.44 194 ALA A C 1
ATOM 1427 O O . ALA A 1 194 ? 12.005 6.202 -24.741 1.00 82.44 194 ALA A O 1
ATOM 1428 N N . LEU A 1 195 ? 10.509 7.499 -25.804 1.00 84.00 195 LEU A N 1
ATOM 1429 C CA . LEU A 1 195 ? 9.391 6.572 -25.630 1.00 84.00 195 LEU A CA 1
ATOM 1430 C C . LEU A 1 195 ? 9.645 5.259 -26.364 1.00 84.00 195 LEU A C 1
ATOM 1432 O O . LEU A 1 195 ? 9.425 4.198 -25.784 1.00 84.00 195 LEU A O 1
ATOM 1436 N N . HIS A 1 196 ? 10.168 5.339 -27.589 1.00 84.75 196 HIS A N 1
ATOM 1437 C CA . HIS A 1 196 ? 10.504 4.180 -28.408 1.00 84.75 196 HIS A CA 1
ATOM 1438 C C . HIS A 1 196 ? 11.496 3.256 -27.694 1.00 84.75 196 HIS A C 1
ATOM 1440 O O . HIS A 1 196 ? 11.209 2.077 -27.506 1.00 84.75 196 HIS A O 1
ATOM 1446 N N . THR A 1 197 ? 12.617 3.792 -27.184 1.00 85.44 197 THR A N 1
ATOM 1447 C CA . THR A 1 197 ? 13.597 2.975 -26.436 1.00 85.44 197 THR A CA 1
ATOM 1448 C C . THR A 1 197 ? 12.976 2.272 -25.233 1.00 85.44 197 THR A C 1
ATOM 1450 O O . THR A 1 197 ? 13.193 1.076 -25.020 1.00 85.44 197 THR A O 1
ATOM 1453 N N . VAL A 1 198 ? 12.180 3.002 -24.449 1.00 87.12 198 VAL A N 1
ATOM 1454 C CA . VAL A 1 198 ? 11.552 2.479 -23.235 1.00 87.12 198 VAL A CA 1
ATOM 1455 C C . VAL A 1 198 ? 10.515 1.414 -23.584 1.00 87.12 198 VAL A C 1
ATOM 1457 O O . VAL A 1 198 ? 10.460 0.381 -22.919 1.00 87.12 198 VAL A O 1
ATOM 1460 N N . GLN A 1 199 ? 9.729 1.619 -24.641 1.00 86.12 199 GLN A N 1
ATOM 1461 C CA . GLN A 1 199 ? 8.754 0.642 -25.118 1.00 86.12 199 GLN A CA 1
ATOM 1462 C C . GLN A 1 199 ? 9.429 -0.612 -25.679 1.00 86.12 199 GLN A C 1
ATOM 1464 O O . GLN A 1 199 ? 9.011 -1.715 -25.333 1.00 86.12 199 GLN A O 1
ATOM 1469 N N . THR A 1 200 ? 10.497 -0.483 -26.470 1.00 85.69 200 THR A N 1
ATOM 1470 C CA . THR A 1 200 ? 11.227 -1.624 -27.043 1.00 85.69 200 THR A CA 1
ATOM 1471 C C . THR A 1 200 ? 11.847 -2.498 -25.951 1.00 85.69 200 THR A C 1
ATOM 1473 O O . THR A 1 200 ? 11.644 -3.717 -25.932 1.00 85.69 200 THR A O 1
ATOM 1476 N N . VAL A 1 201 ? 12.538 -1.890 -24.981 1.00 88.50 201 VAL A N 1
ATOM 1477 C CA . VAL A 1 201 ? 13.133 -2.617 -23.845 1.00 88.50 201 VAL A CA 1
ATOM 1478 C C . VAL A 1 201 ? 12.050 -3.163 -22.906 1.00 88.50 201 VAL A C 1
ATOM 1480 O O . VAL A 1 201 ? 12.129 -4.307 -22.448 1.00 88.50 201 VAL A O 1
ATOM 1483 N N . GLY A 1 202 ? 11.000 -2.382 -22.649 1.00 87.94 202 GLY A N 1
ATOM 1484 C CA . GLY A 1 202 ? 9.853 -2.797 -21.843 1.00 87.94 202 GLY A CA 1
ATOM 1485 C C . GLY A 1 202 ? 9.131 -4.003 -22.446 1.00 87.94 202 GLY A C 1
ATOM 1486 O O . GLY A 1 202 ? 8.855 -4.975 -21.746 1.00 87.94 202 GLY A O 1
ATOM 1487 N N . ARG A 1 203 ? 8.909 -4.003 -23.762 1.00 85.00 203 ARG A N 1
ATOM 1488 C CA . ARG A 1 203 ? 8.301 -5.122 -24.486 1.00 85.00 203 ARG A CA 1
ATOM 1489 C C . ARG A 1 203 ? 9.196 -6.352 -24.445 1.00 85.00 203 ARG A C 1
ATOM 1491 O O . ARG A 1 203 ? 8.703 -7.433 -24.137 1.00 85.00 203 ARG A O 1
ATOM 1498 N N . LEU A 1 204 ? 10.494 -6.202 -24.710 1.00 88.12 204 LEU A N 1
ATOM 1499 C CA . LEU A 1 204 ? 11.438 -7.318 -24.646 1.00 88.12 204 LEU A CA 1
ATOM 1500 C C . LEU A 1 204 ? 11.435 -7.967 -23.256 1.00 88.12 204 LEU A C 1
ATOM 1502 O O . LEU A 1 204 ? 11.303 -9.185 -23.154 1.00 88.12 204 LEU A O 1
ATOM 1506 N N . SER A 1 205 ? 11.526 -7.165 -22.193 1.00 89.38 205 SER A N 1
ATOM 1507 C CA . SER A 1 205 ? 11.524 -7.678 -20.818 1.00 89.38 205 SER A CA 1
ATOM 1508 C C . SER A 1 205 ? 10.200 -8.352 -20.449 1.00 89.38 205 SER A C 1
ATOM 1510 O O . SER A 1 205 ? 10.213 -9.442 -19.879 1.00 89.38 205 SER A O 1
ATOM 1512 N N . ALA A 1 206 ? 9.059 -7.774 -20.833 1.00 87.56 206 ALA A N 1
ATOM 1513 C CA . ALA A 1 206 ? 7.746 -8.362 -20.587 1.00 87.56 206 ALA A CA 1
ATOM 1514 C C . ALA A 1 206 ? 7.561 -9.693 -21.332 1.00 87.56 206 ALA A C 1
ATOM 1516 O O . ALA A 1 206 ? 7.074 -10.666 -20.752 1.00 87.56 206 ALA A O 1
ATOM 1517 N N . VAL A 1 207 ? 7.975 -9.759 -22.601 1.00 86.06 207 VAL A N 1
ATOM 1518 C CA . VAL A 1 207 ? 7.929 -10.986 -23.410 1.00 86.06 207 VAL A CA 1
ATOM 1519 C C . VAL A 1 207 ? 8.856 -12.047 -22.821 1.00 86.06 207 VAL A C 1
ATOM 1521 O O . VAL A 1 207 ? 8.424 -13.183 -22.633 1.00 86.06 207 VAL A O 1
ATOM 1524 N N . ALA A 1 208 ? 10.088 -11.681 -22.464 1.00 87.38 208 ALA A N 1
ATOM 1525 C CA . ALA A 1 208 ? 11.039 -12.590 -21.836 1.00 87.38 208 ALA A CA 1
ATOM 1526 C C . ALA A 1 208 ? 10.492 -13.144 -20.514 1.00 87.38 208 ALA A C 1
ATOM 1528 O O . ALA A 1 208 ? 10.430 -14.358 -20.343 1.00 87.38 208 ALA A O 1
ATOM 1529 N N . ALA A 1 209 ? 10.018 -12.281 -19.611 1.00 87.44 209 ALA A N 1
ATOM 1530 C CA . ALA A 1 209 ? 9.488 -12.688 -18.312 1.00 87.44 209 ALA A CA 1
ATOM 1531 C C . ALA A 1 209 ? 8.296 -13.646 -18.446 1.00 87.44 209 ALA A C 1
ATOM 1533 O O . ALA A 1 209 ? 8.267 -14.695 -17.801 1.00 87.44 209 ALA A O 1
ATOM 1534 N N . ARG A 1 210 ? 7.337 -13.331 -19.328 1.00 84.69 210 ARG A N 1
ATOM 1535 C CA . ARG A 1 210 ? 6.171 -14.192 -19.577 1.00 84.69 210 ARG A CA 1
ATOM 1536 C C . ARG A 1 210 ? 6.577 -15.543 -20.152 1.00 84.69 210 ARG A C 1
ATOM 1538 O O . ARG A 1 210 ? 6.091 -16.566 -19.681 1.00 84.69 210 ARG A O 1
ATOM 1545 N N . ARG A 1 211 ? 7.488 -15.568 -21.128 1.00 84.56 211 ARG A N 1
ATOM 1546 C CA . ARG A 1 211 ? 7.952 -16.816 -21.752 1.00 84.56 211 ARG A CA 1
ATOM 1547 C C . ARG A 1 211 ? 8.755 -17.679 -20.794 1.00 84.56 211 ARG A C 1
ATOM 1549 O O . ARG A 1 211 ? 8.559 -18.891 -20.787 1.00 84.56 211 ARG A O 1
ATOM 1556 N N . VAL A 1 212 ? 9.618 -17.078 -19.974 1.00 88.75 212 VAL A N 1
ATOM 1557 C CA . VAL A 1 212 ? 10.350 -17.788 -18.913 1.00 88.75 212 VAL A CA 1
ATOM 1558 C C . VAL A 1 212 ? 9.354 -18.431 -17.960 1.00 88.75 212 VAL A C 1
ATOM 1560 O O . VAL A 1 212 ? 9.444 -19.628 -17.692 1.00 88.75 212 VAL A O 1
ATOM 1563 N N . TRP A 1 213 ? 8.369 -17.662 -17.495 1.00 88.38 213 TRP A N 1
ATOM 1564 C CA . TRP A 1 213 ? 7.379 -18.161 -16.552 1.00 88.38 213 TRP A CA 1
ATOM 1565 C C . TRP A 1 213 ? 6.499 -19.262 -17.155 1.00 88.38 213 TRP A C 1
ATOM 1567 O O . TRP A 1 213 ? 6.327 -20.303 -16.529 1.00 88.38 213 TRP A O 1
ATOM 1577 N N . ALA A 1 214 ? 6.014 -19.093 -18.388 1.00 86.56 214 ALA A N 1
ATOM 1578 C CA . ALA A 1 214 ? 5.196 -20.091 -19.078 1.00 86.56 214 ALA A CA 1
ATOM 1579 C C . ALA A 1 214 ? 5.964 -21.399 -19.336 1.00 86.56 214 ALA A C 1
ATOM 1581 O O . ALA A 1 214 ? 5.457 -22.487 -19.049 1.00 86.56 214 ALA A O 1
ATOM 1582 N N . ASN A 1 215 ? 7.213 -21.312 -19.809 1.00 86.06 215 ASN A N 1
ATOM 1583 C CA . ASN A 1 215 ? 8.056 -22.489 -20.017 1.00 86.06 215 ASN A CA 1
ATOM 1584 C C . ASN A 1 215 ? 8.357 -23.196 -18.688 1.00 86.06 215 ASN A C 1
ATOM 1586 O O . ASN A 1 215 ? 8.185 -24.412 -18.593 1.00 86.06 215 ASN A O 1
ATOM 1590 N N . LEU A 1 216 ? 8.706 -22.449 -17.637 1.00 87.38 216 LEU A N 1
ATOM 1591 C CA . LEU A 1 216 ? 8.968 -23.013 -16.313 1.00 87.38 216 LEU A CA 1
ATOM 1592 C C . LEU A 1 216 ? 7.716 -23.666 -15.710 1.00 87.38 216 LEU A C 1
ATOM 1594 O O . LEU A 1 216 ? 7.779 -24.800 -15.237 1.00 87.38 216 LEU A O 1
ATOM 1598 N N . ALA A 1 217 ? 6.566 -22.995 -15.780 1.00 88.81 217 ALA A N 1
ATOM 1599 C CA . ALA A 1 217 ? 5.295 -23.520 -15.296 1.00 88.81 217 ALA A CA 1
ATOM 1600 C C . ALA A 1 217 ? 4.897 -24.801 -16.043 1.00 88.81 217 ALA A C 1
ATOM 1602 O O . ALA A 1 217 ? 4.507 -25.786 -15.412 1.00 88.81 217 ALA A O 1
ATOM 1603 N N . SER A 1 218 ? 5.053 -24.834 -17.373 1.00 85.62 218 SER A N 1
ATOM 1604 C CA . SER A 1 218 ? 4.780 -26.032 -18.174 1.00 85.62 218 SER A CA 1
ATOM 1605 C C . SER A 1 218 ? 5.708 -27.190 -17.792 1.00 85.62 218 SER A C 1
ATOM 1607 O O . SER A 1 218 ? 5.234 -28.312 -17.596 1.00 85.62 218 SER A O 1
ATOM 1609 N N . LYS A 1 219 ? 7.006 -26.919 -17.584 1.00 86.31 219 LYS A N 1
ATOM 1610 C CA . LYS A 1 219 ? 7.996 -27.933 -17.211 1.00 86.31 219 LYS A CA 1
ATOM 1611 C C . LYS A 1 219 ? 7.733 -28.501 -15.820 1.00 86.31 219 LYS A C 1
ATOM 1613 O O . LYS A 1 219 ? 7.746 -29.719 -15.656 1.00 86.31 219 LYS A O 1
ATOM 1618 N N . ILE A 1 220 ? 7.420 -27.651 -14.842 1.00 90.56 220 ILE A N 1
ATOM 1619 C CA . ILE A 1 220 ? 7.028 -28.075 -13.488 1.00 90.56 220 ILE A CA 1
ATOM 1620 C C . ILE A 1 220 ? 5.756 -28.923 -13.545 1.00 90.56 220 ILE A C 1
ATOM 1622 O O . ILE A 1 220 ? 5.667 -29.969 -12.902 1.00 90.56 220 ILE A O 1
ATOM 1626 N N . ASN A 1 221 ? 4.769 -28.514 -14.343 1.00 87.94 221 ASN A N 1
ATOM 1627 C CA . ASN A 1 221 ? 3.518 -29.253 -14.459 1.00 87.94 221 ASN A CA 1
ATOM 1628 C C . ASN A 1 221 ? 3.713 -30.615 -15.153 1.00 87.94 221 ASN A C 1
ATOM 1630 O O . ASN A 1 221 ? 3.069 -31.592 -14.772 1.00 87.94 221 ASN A O 1
ATOM 1634 N N . GLN A 1 222 ? 4.620 -30.710 -16.132 1.00 87.06 222 GLN A N 1
ATOM 1635 C CA . GLN A 1 222 ? 5.026 -31.980 -16.743 1.00 87.06 222 GLN A CA 1
ATOM 1636 C C . GLN A 1 222 ? 5.709 -32.907 -15.731 1.00 87.06 222 GLN A C 1
ATOM 1638 O O . GLN A 1 222 ? 5.320 -34.070 -15.644 1.00 87.06 222 GLN A O 1
ATOM 1643 N N . LEU A 1 223 ? 6.659 -32.393 -14.940 1.00 87.31 223 LEU A N 1
ATOM 1644 C CA . LEU A 1 223 ? 7.353 -33.162 -13.897 1.00 87.31 223 LEU A CA 1
ATOM 1645 C C . LEU A 1 223 ? 6.373 -33.691 -12.843 1.00 87.31 223 LEU A C 1
ATOM 1647 O O . LEU A 1 223 ? 6.335 -34.885 -12.557 1.00 87.31 223 LEU A O 1
ATOM 1651 N N . ARG A 1 224 ? 5.471 -32.832 -12.358 1.00 87.81 224 ARG A N 1
ATOM 1652 C CA . ARG A 1 224 ? 4.420 -33.237 -11.418 1.00 87.81 224 ARG A CA 1
ATOM 1653 C C . ARG A 1 224 ? 3.526 -34.338 -11.994 1.00 87.81 224 ARG A C 1
ATOM 1655 O O . ARG A 1 224 ? 3.207 -35.298 -11.299 1.00 87.81 224 ARG A O 1
ATOM 1662 N N . LYS A 1 225 ? 3.118 -34.228 -13.265 1.00 85.75 225 LYS A N 1
ATOM 1663 C CA . LYS A 1 225 ? 2.323 -35.272 -13.935 1.00 85.75 225 LYS A CA 1
ATOM 1664 C C . LYS A 1 225 ? 3.107 -36.577 -14.086 1.00 85.75 225 LYS A C 1
ATOM 1666 O O . LYS A 1 225 ? 2.505 -37.635 -13.919 1.00 85.75 225 LYS A O 1
ATOM 1671 N N . SER A 1 226 ? 4.405 -36.535 -14.399 1.00 82.44 226 SER A N 1
ATOM 1672 C CA . SER A 1 226 ? 5.220 -37.750 -14.518 1.00 82.44 226 SER A CA 1
ATOM 1673 C C . SER A 1 226 ? 5.439 -38.439 -13.177 1.00 82.44 226 SER A C 1
ATOM 1675 O O . SER A 1 226 ? 5.334 -39.661 -13.122 1.00 82.44 226 SER A O 1
ATOM 1677 N N . ASP A 1 227 ? 5.674 -37.685 -12.105 1.00 84.56 227 ASP A N 1
ATOM 1678 C CA . ASP A 1 227 ? 5.935 -38.254 -10.779 1.00 84.56 227 ASP A CA 1
ATOM 1679 C C . ASP A 1 227 ? 4.676 -38.893 -10.193 1.00 84.56 227 ASP A C 1
ATOM 1681 O O . ASP A 1 227 ? 4.707 -40.040 -9.748 1.00 84.56 227 ASP A O 1
ATOM 1685 N N . VAL A 1 228 ? 3.533 -38.207 -10.302 1.00 85.31 228 VAL A N 1
ATOM 1686 C CA . VAL A 1 228 ? 2.237 -38.757 -9.881 1.00 85.31 228 VAL A CA 1
ATOM 1687 C C . VAL A 1 228 ? 1.876 -39.995 -10.706 1.00 85.31 228 VAL A C 1
ATOM 1689 O O . VAL A 1 228 ? 1.446 -40.997 -10.142 1.00 85.31 228 VAL A O 1
ATOM 1692 N N . ARG A 1 229 ? 2.096 -39.981 -12.030 1.00 85.38 229 ARG A N 1
ATOM 1693 C CA . ARG A 1 229 ? 1.862 -41.165 -12.875 1.00 85.38 229 ARG A CA 1
ATOM 1694 C C . ARG A 1 229 ? 2.761 -42.335 -12.484 1.00 85.38 229 ARG A C 1
ATOM 1696 O O . ARG A 1 229 ? 2.248 -43.439 -12.371 1.00 85.38 229 ARG A O 1
ATOM 1703 N N . ARG A 1 230 ? 4.056 -42.102 -12.234 1.00 83.56 230 ARG A N 1
ATOM 1704 C CA . ARG A 1 230 ? 5.005 -43.139 -11.788 1.00 83.56 230 ARG A CA 1
ATOM 1705 C C . ARG A 1 230 ? 4.597 -43.748 -10.448 1.00 83.56 230 ARG A C 1
ATOM 1707 O O . ARG A 1 230 ? 4.627 -44.968 -10.303 1.00 83.56 230 ARG A O 1
ATOM 1714 N N . TYR A 1 231 ? 4.165 -42.917 -9.502 1.00 85.19 231 TYR A N 1
ATOM 1715 C CA . TYR A 1 231 ? 3.668 -43.375 -8.207 1.00 85.19 231 TYR A CA 1
ATOM 1716 C C . TYR A 1 231 ? 2.391 -44.215 -8.347 1.00 85.19 231 TYR A C 1
ATOM 1718 O O . TYR A 1 231 ? 2.319 -45.311 -7.799 1.00 85.19 231 TYR A O 1
ATOM 1726 N N . ILE A 1 232 ? 1.420 -43.762 -9.150 1.00 87.44 232 ILE A N 1
ATOM 1727 C CA . ILE A 1 232 ? 0.189 -44.519 -9.423 1.00 87.44 232 ILE A CA 1
ATOM 1728 C C . ILE A 1 232 ? 0.504 -45.847 -10.121 1.00 87.44 232 ILE A C 1
ATOM 1730 O O . ILE A 1 232 ? -0.065 -46.867 -9.750 1.00 87.44 232 ILE A O 1
ATOM 1734 N N . THR A 1 233 ? 1.425 -45.874 -11.091 1.00 88.94 233 THR A N 1
ATOM 1735 C CA . THR A 1 233 ? 1.817 -47.130 -11.752 1.00 88.94 233 THR A CA 1
ATOM 1736 C C . THR A 1 233 ? 2.519 -48.090 -10.801 1.00 88.94 233 THR A C 1
ATOM 1738 O O . THR A 1 233 ? 2.266 -49.287 -10.867 1.00 88.94 233 THR A O 1
ATOM 1741 N N . ALA A 1 234 ? 3.359 -47.585 -9.892 1.00 86.44 234 ALA A N 1
ATOM 1742 C CA . ALA A 1 234 ? 4.013 -48.413 -8.884 1.00 86.44 234 ALA A CA 1
ATOM 1743 C C . ALA A 1 234 ? 2.998 -48.975 -7.877 1.00 86.44 234 ALA A C 1
ATOM 1745 O O . ALA A 1 234 ? 3.063 -50.152 -7.540 1.00 86.44 234 ALA A O 1
ATOM 1746 N N . LEU A 1 235 ? 2.027 -48.164 -7.447 1.00 86.31 235 LEU A N 1
ATOM 1747 C CA . LEU A 1 235 ? 0.967 -48.597 -6.539 1.00 86.31 235 LEU A CA 1
ATOM 1748 C C . LEU A 1 235 ? 0.023 -49.603 -7.206 1.00 86.31 235 LEU A C 1
ATOM 1750 O O . LEU A 1 235 ? -0.317 -50.610 -6.599 1.00 86.31 235 LEU A O 1
ATOM 1754 N N . LEU A 1 236 ? -0.348 -49.385 -8.470 1.00 91.81 236 LEU A N 1
ATOM 1755 C CA . LEU A 1 236 ? -1.143 -50.342 -9.237 1.00 91.81 236 LEU A CA 1
ATOM 1756 C C . LEU A 1 236 ? -0.392 -51.665 -9.426 1.00 91.81 236 LEU A C 1
ATOM 1758 O O . LEU A 1 236 ? -0.985 -52.724 -9.248 1.00 91.81 236 LEU A O 1
ATOM 1762 N N . ALA A 1 237 ? 0.908 -51.614 -9.734 1.00 88.00 237 ALA A N 1
ATOM 1763 C CA . ALA A 1 237 ? 1.742 -52.808 -9.829 1.00 88.00 237 ALA A CA 1
ATOM 1764 C C . ALA A 1 237 ? 1.829 -53.542 -8.483 1.00 88.00 237 ALA A C 1
ATOM 1766 O O . ALA A 1 237 ? 1.662 -54.755 -8.450 1.00 88.00 237 ALA A O 1
ATOM 1767 N N . ALA A 1 238 ? 2.015 -52.820 -7.375 1.00 90.50 238 ALA A N 1
ATOM 1768 C CA . ALA A 1 238 ? 2.025 -53.406 -6.037 1.00 90.50 238 ALA A CA 1
ATOM 1769 C C . ALA A 1 238 ? 0.679 -54.059 -5.688 1.00 90.50 238 ALA A C 1
ATOM 1771 O O . ALA A 1 238 ? 0.662 -55.193 -5.229 1.00 90.50 238 ALA A O 1
ATOM 1772 N N . VAL A 1 239 ? -0.447 -53.399 -5.974 1.00 89.62 239 VAL A N 1
ATOM 1773 C CA . VAL A 1 239 ? -1.790 -53.961 -5.752 1.00 89.62 239 VAL A CA 1
ATOM 1774 C C . VAL A 1 239 ? -2.033 -55.190 -6.628 1.00 89.62 239 VAL A C 1
ATOM 1776 O O . VAL A 1 239 ? -2.555 -56.188 -6.141 1.00 89.62 239 VAL A O 1
ATOM 1779 N N . HIS A 1 240 ? -1.635 -55.155 -7.902 1.00 86.75 240 HIS A N 1
ATOM 1780 C CA . HIS A 1 240 ? -1.721 -56.321 -8.782 1.00 86.75 240 HIS A CA 1
ATOM 1781 C C . HIS A 1 240 ? -0.866 -57.481 -8.264 1.00 86.75 240 HIS A C 1
ATOM 1783 O O . HIS A 1 240 ? -1.330 -58.616 -8.282 1.00 86.75 240 HIS A O 1
ATOM 1789 N N . LEU A 1 241 ? 0.342 -57.208 -7.764 1.00 87.69 241 LEU A N 1
ATOM 1790 C CA . LEU A 1 241 ? 1.191 -58.224 -7.145 1.00 87.69 241 LEU A CA 1
ATOM 1791 C C . LEU A 1 241 ? 0.540 -58.796 -5.887 1.00 87.69 241 LEU A C 1
ATOM 1793 O O . LEU A 1 241 ? 0.431 -60.007 -5.787 1.00 87.69 241 LEU A O 1
ATOM 1797 N N . THR A 1 242 ? 0.027 -57.963 -4.977 1.00 86.38 242 THR A N 1
ATOM 1798 C CA . THR A 1 242 ? -0.688 -58.440 -3.783 1.00 86.38 242 THR A CA 1
ATOM 1799 C C . THR A 1 242 ? -1.905 -59.281 -4.149 1.00 86.38 242 THR A C 1
ATOM 1801 O O . THR A 1 242 ? -2.132 -60.306 -3.518 1.00 86.38 242 THR A O 1
ATOM 1804 N N . LYS A 1 243 ? -2.666 -58.898 -5.182 1.00 86.81 243 LYS A N 1
ATOM 1805 C CA . LYS A 1 243 ? -3.800 -59.695 -5.658 1.00 86.81 243 LYS A CA 1
ATOM 1806 C C . LYS A 1 243 ? -3.343 -61.053 -6.189 1.00 86.81 243 LYS A C 1
ATOM 1808 O O . LYS A 1 243 ? -3.904 -62.061 -5.791 1.00 86.81 243 LYS A O 1
ATOM 1813 N N . MET A 1 244 ? -2.302 -61.079 -7.021 1.00 85.75 244 MET A N 1
ATOM 1814 C CA . MET A 1 244 ? -1.734 -62.322 -7.557 1.00 85.75 244 MET A CA 1
ATOM 1815 C C . MET A 1 244 ? -1.158 -63.210 -6.447 1.00 85.75 244 MET A C 1
ATOM 1817 O O . MET A 1 244 ? -1.341 -64.421 -6.476 1.00 85.75 244 MET A O 1
ATOM 1821 N N . THR A 1 245 ? -0.503 -62.625 -5.440 1.00 82.00 245 THR A N 1
ATOM 1822 C CA . THR A 1 245 ? -0.012 -63.362 -4.270 1.00 82.00 245 THR A CA 1
ATOM 1823 C C . THR A 1 245 ? -1.164 -63.889 -3.419 1.00 82.00 245 THR A C 1
ATOM 1825 O O . THR A 1 245 ? -1.092 -65.025 -2.974 1.00 82.00 245 THR A O 1
ATOM 1828 N N . ASN A 1 246 ? -2.240 -63.121 -3.225 1.00 80.06 246 ASN A N 1
ATOM 1829 C CA . ASN A 1 246 ? -3.412 -63.581 -2.478 1.00 80.06 246 ASN A CA 1
ATOM 1830 C C . ASN A 1 246 ? -4.165 -64.698 -3.221 1.00 80.06 246 ASN A C 1
ATOM 1832 O O . ASN A 1 246 ? -4.533 -65.683 -2.602 1.00 80.06 246 ASN A O 1
ATOM 1836 N N . GLU A 1 247 ? -4.321 -64.598 -4.546 1.00 81.56 247 GLU A N 1
ATOM 1837 C CA . GLU A 1 247 ? -4.893 -65.665 -5.385 1.00 81.56 247 GLU A CA 1
ATOM 1838 C C . GLU A 1 247 ? -4.031 -66.946 -5.341 1.00 81.56 247 GLU A C 1
ATOM 1840 O O . GLU A 1 247 ? -4.564 -68.053 -5.290 1.00 81.56 247 GLU A O 1
ATOM 1845 N N . GLN A 1 248 ? -2.697 -66.821 -5.302 1.00 72.25 248 GLN A N 1
ATOM 1846 C CA . GLN A 1 248 ? -1.795 -67.960 -5.074 1.00 72.25 248 GLN A CA 1
ATOM 1847 C C . GLN A 1 248 ? -1.929 -68.538 -3.659 1.00 72.25 248 GLN A C 1
ATOM 1849 O O . GLN A 1 248 ? -1.906 -69.754 -3.493 1.00 72.25 248 GLN A O 1
ATOM 1854 N N . GLN A 1 249 ? -2.091 -67.689 -2.644 1.00 68.81 249 GLN A N 1
ATOM 1855 C CA . GLN A 1 249 ? -2.226 -68.103 -1.248 1.00 68.81 249 GLN A CA 1
ATOM 1856 C C . GLN A 1 249 ? -3.585 -68.769 -0.971 1.00 68.81 249 GLN A C 1
ATOM 1858 O O . GLN A 1 249 ? -3.655 -69.698 -0.172 1.00 68.81 249 GLN A O 1
ATOM 1863 N N . GLU A 1 250 ? -4.649 -68.352 -1.662 1.00 68.75 250 GLU A N 1
ATOM 1864 C CA . GLU A 1 250 ? -5.952 -69.030 -1.669 1.00 68.75 250 GLU A CA 1
ATOM 1865 C C . GLU A 1 250 ? -5.848 -70.428 -2.304 1.00 68.75 250 GLU A C 1
ATOM 1867 O O . GLU A 1 250 ? -6.325 -71.392 -1.708 1.00 68.75 250 GLU A O 1
ATOM 1872 N N . GLN A 1 251 ? -5.125 -70.581 -3.422 1.00 65.12 251 GLN A N 1
ATOM 1873 C CA . GLN A 1 251 ? -4.855 -71.901 -4.025 1.00 65.12 251 GLN A CA 1
ATOM 1874 C C . GLN A 1 251 ? -3.979 -72.801 -3.132 1.00 65.12 251 GLN A C 1
ATOM 1876 O O . GLN A 1 251 ? -4.173 -74.019 -3.072 1.00 65.12 251 GLN A O 1
ATOM 1881 N N . GLU A 1 252 ? -3.009 -72.224 -2.419 1.00 59.28 252 GLU A N 1
ATOM 1882 C CA . GLU A 1 252 ? -2.129 -72.971 -1.513 1.00 59.28 252 GLU A CA 1
ATOM 1883 C C . GLU A 1 252 ? -2.841 -73.361 -0.201 1.00 59.28 252 GLU A C 1
ATOM 1885 O O . GLU A 1 252 ? -2.590 -74.443 0.333 1.00 59.28 252 GLU A O 1
ATOM 1890 N N . ASN A 1 253 ? -3.785 -72.541 0.282 1.00 55.12 253 ASN A N 1
ATOM 1891 C CA . ASN A 1 253 ? -4.637 -72.860 1.433 1.00 55.12 253 ASN A CA 1
ATOM 1892 C C . ASN A 1 253 ? -5.718 -73.903 1.103 1.00 55.12 253 ASN A C 1
ATOM 1894 O O . ASN A 1 253 ? -5.953 -74.785 1.928 1.00 55.12 253 ASN A O 1
ATOM 1898 N N . GLU A 1 254 ? -6.311 -73.893 -0.098 1.00 50.84 254 GLU A N 1
ATOM 1899 C CA . GLU A 1 254 ? -7.205 -74.980 -0.550 1.00 50.84 254 GLU A CA 1
ATOM 1900 C C . GLU A 1 254 ? -6.475 -76.330 -0.675 1.00 50.84 254 GLU A C 1
ATOM 1902 O O . GLU A 1 254 ? -7.092 -77.391 -0.593 1.00 50.84 254 GLU A O 1
ATOM 1907 N N . SER A 1 255 ? -5.145 -76.314 -0.803 1.00 50.38 255 SER A N 1
ATOM 1908 C CA . SER A 1 255 ? -4.320 -77.525 -0.871 1.00 50.38 255 SER A CA 1
ATOM 1909 C C . SER A 1 255 ? -3.907 -78.083 0.504 1.00 50.38 255 SER A C 1
ATOM 1911 O O . SER A 1 255 ? -3.222 -79.108 0.547 1.00 50.38 255 SER A O 1
ATOM 1913 N N . LYS A 1 256 ? -4.261 -77.439 1.634 1.00 48.00 256 LYS A N 1
ATOM 1914 C CA . LYS A 1 256 ? -3.649 -77.743 2.946 1.00 48.00 256 LYS A CA 1
ATOM 1915 C C . LYS A 1 256 ? -4.591 -77.874 4.154 1.00 48.00 256 LYS A C 1
ATOM 1917 O O . LYS A 1 256 ? -4.107 -77.749 5.281 1.00 48.00 256 LYS A O 1
ATOM 1922 N N . GLU A 1 257 ? -5.871 -78.215 3.971 1.00 34.72 257 GLU A N 1
ATOM 1923 C CA . GLU A 1 257 ? -6.748 -78.627 5.088 1.00 34.72 257 GLU A CA 1
ATOM 1924 C C . GLU A 1 257 ? -6.929 -80.168 5.173 1.00 34.72 257 GLU A C 1
ATOM 1926 O O . GLU A 1 257 ? -7.175 -80.812 4.151 1.00 34.72 257 GLU A O 1
ATOM 1931 N N . PRO A 1 258 ? -6.752 -80.799 6.359 1.00 42.06 258 PRO A N 1
ATOM 1932 C CA . PRO A 1 258 ? -6.536 -82.239 6.509 1.00 42.06 258 PRO A CA 1
ATOM 1933 C C . PRO A 1 258 ? -7.817 -83.015 6.856 1.00 42.06 258 PRO A C 1
ATOM 1935 O O . PRO A 1 258 ? -8.580 -82.634 7.739 1.00 42.06 258 PRO A O 1
ATOM 1938 N N . ASN A 1 259 ? -8.004 -84.164 6.205 1.00 38.00 259 ASN A N 1
ATOM 1939 C CA . ASN A 1 259 ? -9.113 -85.097 6.422 1.00 38.00 259 ASN A CA 1
ATOM 1940 C C . ASN A 1 259 ? -8.950 -85.883 7.750 1.00 38.00 259 ASN A C 1
ATOM 1942 O O . ASN A 1 259 ? -7.945 -86.592 7.885 1.00 38.00 259 ASN A O 1
ATOM 1946 N N . PRO A 1 260 ? -9.887 -85.823 8.722 1.00 43.97 260 PRO A N 1
ATOM 1947 C CA . PRO A 1 260 ? -9.842 -86.653 9.919 1.00 43.97 260 PRO A CA 1
ATOM 1948 C C . PRO A 1 260 ? -10.802 -87.854 9.865 1.00 43.97 260 PRO A C 1
ATOM 1950 O O . PRO A 1 260 ? -12.007 -87.698 9.705 1.00 43.97 260 PRO A O 1
ATOM 1953 N N . ALA A 1 261 ? -10.209 -89.006 10.197 1.00 40.78 261 ALA A N 1
ATOM 1954 C CA . ALA A 1 261 ? -10.773 -90.163 10.900 1.00 40.78 261 ALA A CA 1
ATOM 1955 C C . ALA A 1 261 ? -11.700 -91.129 10.146 1.00 40.78 261 ALA A C 1
ATOM 1957 O O . ALA A 1 261 ? -12.805 -90.768 9.773 1.00 40.78 261 ALA A O 1
ATOM 1958 N N . GLU A 1 262 ? -11.297 -92.410 10.112 1.00 34.34 262 GLU A N 1
ATOM 1959 C CA . GLU A 1 262 ? -12.089 -93.518 10.681 1.00 34.34 262 GLU A CA 1
ATOM 1960 C C . GLU A 1 262 ? -11.251 -94.825 10.795 1.00 34.34 262 GLU A C 1
ATOM 1962 O O . GLU A 1 262 ? -10.121 -94.854 10.309 1.00 34.34 262 GLU A O 1
ATOM 1967 N N . PRO A 1 263 ? -11.692 -95.873 11.522 1.00 48.75 263 PRO A N 1
ATOM 1968 C CA . PRO A 1 263 ? -11.331 -96.123 12.916 1.00 48.75 263 PRO A CA 1
ATOM 1969 C C . PRO A 1 263 ? -10.564 -97.450 13.123 1.00 48.75 263 PRO A C 1
ATOM 1971 O O . PRO A 1 263 ? -10.491 -98.315 12.253 1.00 48.75 263 PRO A O 1
ATOM 1974 N N . ALA A 1 264 ? -10.025 -97.642 14.329 1.00 41.56 264 ALA A N 1
ATOM 1975 C CA . ALA A 1 264 ? -9.514 -98.938 14.780 1.00 41.56 264 ALA A CA 1
ATOM 1976 C C . ALA A 1 264 ? -10.651 -99.955 15.009 1.00 41.56 264 ALA A C 1
ATOM 1978 O O . ALA A 1 264 ? -11.742 -99.574 15.442 1.00 41.56 264 ALA A O 1
ATOM 1979 N N . PRO A 1 265 ? -10.349 -101.260 14.886 1.00 43.75 265 PRO A N 1
ATOM 1980 C CA . PRO A 1 265 ? -10.725 -102.160 15.969 1.00 43.75 265 PRO A CA 1
ATOM 1981 C C . PRO A 1 265 ? -9.580 -103.083 16.422 1.00 43.75 265 PRO A C 1
ATOM 1983 O O . PRO A 1 265 ? -8.934 -103.771 15.639 1.00 43.75 265 PRO A O 1
ATOM 1986 N N . ASN A 1 266 ? -9.386 -103.061 17.742 1.00 37.00 266 ASN A N 1
ATOM 1987 C CA . ASN A 1 266 ? -9.002 -104.143 18.655 1.00 37.00 266 ASN A CA 1
ATOM 1988 C C . ASN A 1 266 ? -8.845 -105.562 18.073 1.00 37.00 266 ASN A C 1
ATOM 1990 O O . ASN A 1 266 ? -9.782 -106.082 17.474 1.00 37.00 266 ASN A O 1
ATOM 1994 N N . ALA A 1 267 ? -7.790 -106.269 18.494 1.00 36.09 267 ALA A N 1
ATOM 1995 C CA . ALA A 1 267 ? -7.877 -107.319 19.525 1.00 36.09 267 ALA A CA 1
ATOM 1996 C C . ALA A 1 267 ? -6.594 -108.174 19.562 1.00 36.09 267 ALA A C 1
ATOM 1998 O O . ALA A 1 267 ? -6.172 -108.646 18.517 1.00 36.09 267 ALA A O 1
ATOM 1999 N N . ASN A 1 268 ? -6.106 -108.461 20.782 1.00 35.91 268 ASN A N 1
ATOM 2000 C CA . ASN A 1 268 ? -5.382 -109.682 21.198 1.00 35.91 268 ASN A CA 1
ATOM 2001 C C . ASN A 1 268 ? -4.071 -110.052 20.457 1.00 35.91 268 ASN A C 1
ATOM 2003 O O . ASN A 1 268 ? -4.023 -110.151 19.248 1.00 35.91 268 ASN A O 1
ATOM 2007 N N . GLN A 1 269 ? -2.954 -110.389 21.098 1.00 37.44 269 GLN A N 1
ATOM 2008 C CA . GLN A 1 269 ? -2.742 -111.111 22.349 1.00 37.44 269 GLN A CA 1
ATOM 2009 C C . GLN A 1 269 ? -1.271 -110.929 22.776 1.00 37.44 269 GLN A C 1
ATOM 2011 O O . GLN A 1 269 ? -0.406 -110.618 21.963 1.00 37.44 269 GLN A O 1
ATOM 2016 N N . ALA A 1 270 ? -1.039 -111.096 24.074 1.00 36.94 270 ALA A N 1
ATOM 2017 C CA . ALA A 1 270 ? 0.210 -110.874 24.795 1.00 36.94 270 ALA A CA 1
ATOM 2018 C C . ALA A 1 270 ? 1.239 -112.040 24.635 1.00 36.94 270 ALA A C 1
ATOM 2020 O O . ALA A 1 270 ? 1.251 -112.693 23.598 1.00 36.94 270 ALA A O 1
ATOM 2021 N N . PRO A 1 271 ? 2.136 -112.300 25.603 1.00 48.34 271 PRO A N 1
ATOM 2022 C CA . PRO A 1 271 ? 3.576 -112.060 25.523 1.00 48.34 271 PRO A CA 1
ATOM 2023 C C . PRO A 1 271 ? 4.417 -113.353 25.458 1.00 48.34 271 PRO A C 1
ATOM 2025 O O . PRO A 1 271 ? 4.015 -114.381 25.999 1.00 48.34 271 PRO A O 1
ATOM 2028 N N . ALA A 1 272 ? 5.619 -113.271 24.889 1.00 38.38 272 ALA A N 1
ATOM 2029 C CA . ALA A 1 272 ? 6.825 -114.007 25.299 1.00 38.38 272 ALA A CA 1
ATOM 2030 C C . ALA A 1 272 ? 8.027 -113.464 24.521 1.00 38.38 272 ALA A C 1
ATOM 2032 O O . ALA A 1 272 ? 7.914 -113.371 23.278 1.00 38.38 272 ALA A O 1
#